Protein AF-A0A8F1MCU9-F1 (afdb_monomer_lite)

Secondary structure (DSSP, 8-state):
----------------------SSSTTSGGGSSS--------HHHHHHHHHHHTSEEETTGGGT--TT-EEE-HHHHHHHHHHHHHHHIIIIIT-TT-------SS--HHHHHHTTHHHH----EEEETTT--EEEHHHH---HHHHHHHHHHHHHHHHHHHHTTTT----HHHHHHHHHHHHHTTSS-TT-------SHHHHHHHSS-SSHHHHHTT-SSHHHHHHHHTTPPPTTT----EEE-------TT-GGGGG--

Foldseek 3Di:
DDDDDDDDDDDDDDDDDDDDDDDDDPPVVVVPVPPPPPPPQDPVNVVVCCVVVQAKDFPPVVVVGDPPDIDGGPVNVVVVVVVVVVVCCVAPVVDPPDHDDDDDPDDDVVVCVVVCCLPPVDFFWKAFPPPRDIDGLCVQCVDLPVLLVVVPVLVVVVVVLLVVCVPPDDDPVVVVVSVVVCVVVVSADPPDDDDPDDDPLVVCVPQFPVDSVCSSSNHGFSSLVVQLVVQRADPPPGHRHMGGDDPPSPPPVPPVVPPDD

Sequence (261 aa):
MLVDRQATRGSVKLSVKWYNLGNNVNRHVANMEKGFLMSQAKMEDIISLCKRRGFIYQGSDVYGGLSGTWDYGPLGVQLKRNIMNLWWRMFVDERDDIYGVDAAILMNPKVWKASGHVDTFVDPLIECRECHGRFRADHIIKNKDDYISKLNPFFNRRETLIDSYAGVEYTPETKKELYDKLVEADLVAGEATYPAHDTVDQLKNYYVLQSQKDAVSYLGDFPAAYLNNTKTKCPRCGNIAWYPVAHLQYDVQDERWRHRK

Structure (mmCIF, N/CA/C/O backbone):
data_AF-A0A8F1MCU9-F1
#
_entry.id   AF-A0A8F1MCU9-F1
#
loop_
_atom_site.group_PDB
_atom_site.id
_atom_site.type_symbol
_atom_site.label_atom_id
_atom_site.label_alt_id
_atom_site.label_comp_id
_atom_site.label_asym_id
_atom_site.label_entity_id
_atom_site.label_seq_id
_atom_site.pdbx_PDB_ins_code
_atom_site.Cartn_x
_atom_site.Cartn_y
_atom_site.Cartn_z
_atom_site.occupancy
_atom_site.B_iso_or_equiv
_atom_site.auth_seq_id
_atom_site.auth_comp_id
_atom_site.auth_asym_id
_atom_site.auth_atom_id
_atom_site.pdbx_PDB_model_num
ATOM 1 N N . MET A 1 1 ? -52.548 27.766 36.924 1.00 37.06 1 MET A N 1
ATOM 2 C CA . MET A 1 1 ? -53.691 28.164 36.077 1.00 37.06 1 MET A CA 1
ATOM 3 C C . MET A 1 1 ? -53.586 27.401 34.772 1.00 37.06 1 MET A C 1
ATOM 5 O O . MET A 1 1 ? -52.577 27.525 34.092 1.00 37.06 1 MET A O 1
ATOM 9 N N . LEU A 1 2 ? -54.568 26.542 34.512 1.00 30.98 2 LEU A N 1
ATOM 10 C CA . LEU A 1 2 ? -54.703 25.744 33.295 1.00 30.98 2 LEU A CA 1
ATOM 11 C C . LEU A 1 2 ? -55.301 26.614 32.187 1.00 30.98 2 LEU A C 1
ATOM 13 O O . LEU A 1 2 ? -56.302 27.284 32.428 1.00 30.98 2 LEU A O 1
ATOM 17 N N . VAL A 1 3 ? -54.739 26.544 30.982 1.00 32.12 3 VAL A N 1
ATOM 18 C CA . VAL A 1 3 ? -55.490 26.801 29.749 1.00 32.12 3 VAL A CA 1
ATOM 19 C C . VAL A 1 3 ? -55.160 25.665 28.794 1.00 32.12 3 VAL A C 1
ATOM 21 O O . VAL A 1 3 ? -54.064 25.596 28.244 1.00 32.12 3 VAL A O 1
ATOM 24 N N . ASP A 1 4 ? -56.121 24.759 28.659 1.00 32.28 4 ASP A N 1
ATOM 25 C CA . ASP A 1 4 ? -56.135 23.684 27.678 1.00 32.28 4 ASP A CA 1
ATOM 26 C C . ASP A 1 4 ? -56.851 24.184 26.413 1.00 32.28 4 ASP A C 1
ATOM 28 O O . ASP A 1 4 ? -57.946 24.749 26.486 1.00 32.28 4 ASP A O 1
ATOM 32 N N . ARG A 1 5 ? -56.258 23.950 25.240 1.00 31.41 5 ARG A N 1
ATOM 33 C CA . ARG A 1 5 ? -56.971 23.918 23.954 1.00 31.41 5 ARG A CA 1
ATOM 34 C C . ARG A 1 5 ? -56.570 22.639 23.219 1.00 31.41 5 ARG A C 1
ATOM 36 O O . ARG A 1 5 ? -55.517 22.562 22.595 1.00 31.41 5 ARG A O 1
ATOM 43 N N . GLN A 1 6 ? -57.442 21.641 23.321 1.00 31.77 6 GLN A N 1
ATOM 44 C CA . GLN A 1 6 ? -57.567 20.498 22.408 1.00 31.77 6 GLN A CA 1
ATOM 45 C C . GLN A 1 6 ? -58.004 21.000 21.014 1.00 31.77 6 GLN A C 1
ATOM 47 O O . GLN A 1 6 ? -58.633 22.049 20.927 1.00 31.77 6 GLN A O 1
ATOM 52 N N . ALA A 1 7 ? -57.832 20.335 19.872 1.00 32.50 7 ALA A N 1
ATOM 53 C CA . ALA A 1 7 ? -57.069 19.179 19.396 1.00 32.50 7 ALA A CA 1
ATOM 54 C C . ALA A 1 7 ? -57.370 19.086 17.881 1.00 32.50 7 ALA A C 1
ATOM 56 O O . ALA A 1 7 ? -58.505 19.360 17.515 1.00 32.50 7 ALA A O 1
ATOM 57 N N . THR A 1 8 ? -56.454 18.604 17.027 1.00 30.98 8 THR A N 1
ATOM 58 C CA . THR A 1 8 ? -56.827 17.722 15.893 1.00 30.98 8 THR A CA 1
ATOM 59 C C . THR A 1 8 ? -55.630 16.951 15.322 1.00 30.98 8 THR A C 1
ATOM 61 O O . THR A 1 8 ? -54.725 17.532 14.737 1.00 30.98 8 THR A O 1
ATOM 64 N N . ARG A 1 9 ? -55.744 15.621 15.455 1.00 30.95 9 ARG A N 1
ATOM 65 C CA . ARG A 1 9 ? -55.364 14.526 14.536 1.00 30.95 9 ARG A CA 1
ATOM 66 C C . ARG A 1 9 ? -53.900 14.373 14.078 1.00 30.95 9 ARG A C 1
ATOM 68 O O . ARG A 1 9 ? -53.469 14.979 13.111 1.00 30.95 9 ARG A O 1
ATOM 75 N N . GLY A 1 10 ? -53.252 13.351 14.654 1.00 36.03 10 GLY A N 1
ATOM 76 C CA . GLY A 1 10 ? -52.539 12.346 13.852 1.00 36.03 10 GLY A CA 1
ATOM 77 C C . GLY A 1 10 ? -51.011 12.385 13.815 1.00 36.03 10 GLY A C 1
ATOM 78 O O . GLY A 1 10 ? -50.450 12.413 12.732 1.00 36.03 10 GLY A O 1
ATOM 79 N N . SER A 1 11 ? -50.332 12.294 14.962 1.00 32.94 11 SER A N 1
ATOM 80 C CA . SER A 1 11 ? -48.967 11.738 15.052 1.00 32.94 11 SER A CA 1
ATOM 81 C C . SER A 1 11 ? -48.639 11.453 16.520 1.00 32.94 11 SER A C 1
ATOM 83 O O . SER A 1 11 ? -48.717 12.361 17.350 1.00 32.94 11 SER A O 1
ATOM 85 N N . VAL A 1 12 ? -48.312 10.205 16.859 1.00 32.59 12 VAL A N 1
ATOM 86 C CA . VAL A 1 12 ? -47.940 9.788 18.219 1.00 32.59 12 VAL A CA 1
ATOM 87 C C . VAL A 1 12 ? -46.696 10.565 18.668 1.00 32.59 12 VAL A C 1
ATOM 89 O O . VAL A 1 12 ? -45.604 10.349 18.153 1.00 32.59 12 VAL A O 1
ATOM 92 N N . LYS A 1 13 ? -46.852 11.482 19.632 1.00 30.91 13 LYS A N 1
ATOM 93 C CA . LYS A 1 13 ? -45.732 12.092 20.360 1.00 30.91 13 LYS A CA 1
ATOM 94 C C . LYS A 1 13 ? -45.459 11.258 21.608 1.00 30.91 13 LYS A C 1
ATOM 96 O O . LYS A 1 13 ? -46.243 11.279 22.553 1.00 30.91 13 LYS A O 1
ATOM 101 N N . LEU A 1 14 ? -44.337 10.542 21.615 1.00 27.19 14 LEU A N 1
ATOM 102 C CA . LEU A 1 14 ? -43.764 9.947 22.821 1.00 27.19 14 LEU A CA 1
ATOM 103 C C . LEU A 1 14 ? -43.356 11.075 23.781 1.00 27.19 14 LEU A C 1
ATOM 105 O O . LEU A 1 14 ? -42.376 11.779 23.542 1.00 27.19 14 LEU A O 1
ATOM 109 N N . SER A 1 15 ? -44.110 11.269 24.866 1.00 27.42 15 SER A N 1
ATOM 110 C CA . SER A 1 15 ? -43.690 12.149 25.958 1.00 27.42 15 SER A CA 1
ATOM 111 C C . SER A 1 15 ? -42.720 11.388 26.863 1.00 27.42 15 SER A C 1
ATOM 113 O O . SER A 1 15 ? -43.137 10.569 27.684 1.00 27.42 15 SER A O 1
ATOM 115 N N . VAL A 1 16 ? -41.423 11.650 26.730 1.00 31.92 16 VAL A N 1
ATOM 116 C CA . VAL A 1 16 ? -40.426 11.183 27.699 1.00 31.92 16 VAL A CA 1
ATOM 117 C C . VAL A 1 16 ? -40.503 12.101 28.922 1.00 31.92 16 VAL A C 1
ATOM 119 O O . VAL A 1 16 ? -40.112 13.266 28.861 1.00 31.92 16 VAL A O 1
ATOM 122 N N . LYS A 1 17 ? -41.054 11.595 30.032 1.00 29.27 17 LYS A N 1
ATOM 123 C CA . LYS A 1 17 ? -40.983 12.262 31.339 1.00 29.27 17 LYS A CA 1
ATOM 124 C C . LYS A 1 17 ? -39.559 12.125 31.877 1.00 29.27 17 LYS A C 1
ATOM 126 O O . LYS A 1 17 ? -39.137 11.029 32.234 1.00 29.27 17 LYS A O 1
ATOM 131 N N . TRP A 1 18 ? -38.839 13.237 31.960 1.00 2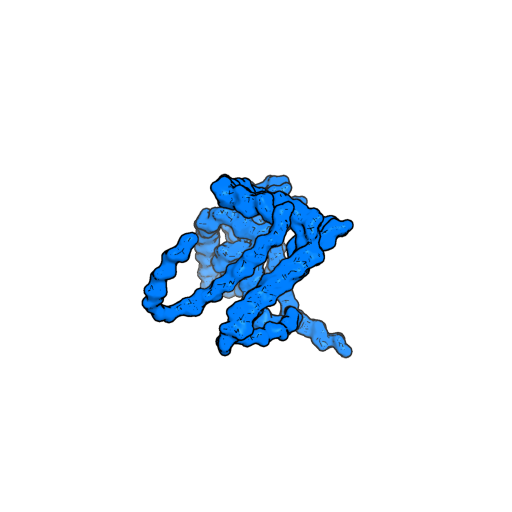7.17 18 TRP A N 1
ATOM 132 C CA . TRP A 1 18 ? -37.553 13.297 32.647 1.00 27.17 18 TRP A CA 1
ATOM 133 C C . TRP A 1 18 ? -37.784 13.405 34.156 1.00 27.17 18 TRP A C 1
ATOM 135 O O . TRP A 1 18 ? -38.378 14.370 34.636 1.00 27.17 18 TRP A O 1
ATOM 145 N N . TYR A 1 19 ? -37.330 12.397 34.901 1.00 29.47 19 TYR A N 1
ATOM 146 C CA . TYR A 1 19 ? -37.206 12.473 36.353 1.00 29.47 19 TYR A CA 1
ATOM 147 C C . TYR A 1 19 ? -36.020 13.375 36.697 1.00 29.47 19 TYR A C 1
ATOM 149 O O . TYR A 1 19 ? -34.903 13.160 36.229 1.00 29.47 19 TYR A O 1
ATOM 157 N N . ASN A 1 20 ? -36.274 14.393 37.515 1.00 35.34 20 ASN A N 1
ATOM 158 C CA . ASN A 1 20 ? -35.255 15.312 37.998 1.00 35.34 20 ASN A CA 1
ATOM 159 C C . ASN A 1 20 ? -34.500 14.631 39.154 1.00 35.34 20 ASN A C 1
ATOM 161 O O . ASN A 1 20 ? -34.977 14.614 40.288 1.00 35.34 20 ASN A O 1
ATOM 165 N N . LEU A 1 21 ? -33.361 14.002 38.851 1.00 36.28 21 LEU A N 1
ATOM 166 C CA . LEU A 1 21 ? -32.423 13.476 39.846 1.00 36.28 21 LEU A CA 1
ATOM 167 C C . LEU A 1 21 ? -31.315 14.511 40.078 1.00 36.28 21 LEU A C 1
ATOM 169 O O . LEU A 1 21 ? -30.701 15.016 39.141 1.00 36.28 21 LEU A O 1
ATOM 173 N N . GLY A 1 22 ? -31.132 14.860 41.350 1.00 32.91 22 GLY A N 1
ATOM 174 C CA . GLY A 1 22 ? -30.445 16.055 41.830 1.00 32.91 22 GLY A CA 1
ATOM 175 C C . GLY A 1 22 ? -29.012 16.303 41.339 1.00 32.91 22 GLY A C 1
ATOM 176 O O . GLY A 1 22 ? -28.191 15.403 41.205 1.00 32.91 22 GLY A O 1
ATOM 177 N N . ASN A 1 23 ? -28.727 17.593 41.147 1.00 45.34 23 ASN A N 1
ATOM 178 C CA . ASN A 1 23 ? -27.510 18.326 41.519 1.00 45.34 23 ASN A CA 1
ATOM 179 C C . ASN A 1 23 ? -26.134 17.638 41.402 1.00 45.34 23 ASN A C 1
ATOM 18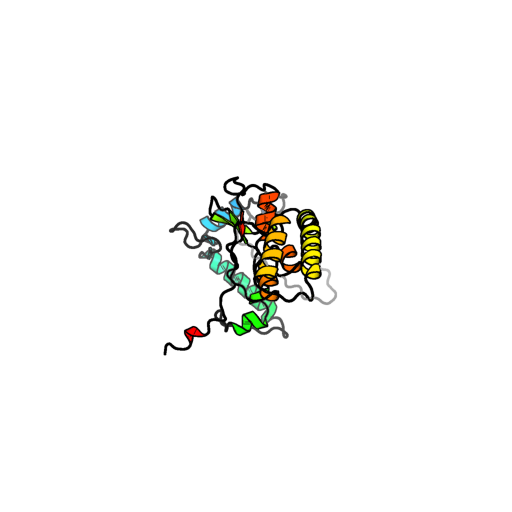1 O O . ASN A 1 23 ? -25.310 17.795 42.300 1.00 45.34 23 ASN A O 1
ATOM 185 N N . ASN A 1 24 ? -25.815 16.975 40.282 1.00 45.28 24 ASN A N 1
ATOM 186 C CA . ASN A 1 24 ? -24.402 16.849 39.870 1.00 45.28 24 ASN A CA 1
ATOM 187 C C . ASN A 1 24 ? -24.124 16.567 38.377 1.00 45.28 24 ASN A C 1
ATOM 189 O O . ASN A 1 24 ? -23.038 16.110 38.031 1.00 45.28 24 ASN A O 1
ATOM 193 N N . VAL A 1 25 ? -25.066 16.843 37.465 1.00 44.28 25 VAL A N 1
ATOM 194 C CA . VAL A 1 25 ? -24.907 16.488 36.030 1.00 44.28 25 VAL A CA 1
ATOM 195 C C . VAL A 1 25 ? -24.689 17.704 35.108 1.00 44.28 25 VAL A C 1
ATOM 197 O O . VAL A 1 25 ? -24.280 17.568 33.958 1.00 44.28 25 VAL A O 1
ATOM 200 N N . ASN A 1 26 ? -24.834 18.932 35.606 1.00 42.09 26 ASN A N 1
ATOM 201 C CA . ASN A 1 26 ? -24.892 20.123 34.748 1.00 42.09 26 ASN A CA 1
ATOM 202 C C . ASN A 1 26 ? -23.608 20.958 34.700 1.00 42.09 26 ASN A C 1
ATOM 204 O O . ASN A 1 26 ? -23.668 22.183 34.680 1.00 42.09 26 ASN A O 1
ATOM 208 N N . ARG A 1 27 ? -22.435 20.320 34.623 1.00 42.94 27 ARG A N 1
ATOM 209 C CA . ARG A 1 27 ? -21.215 21.034 34.195 1.00 42.94 27 ARG A CA 1
ATOM 210 C C . ARG A 1 27 ? -20.900 20.838 32.710 1.00 42.94 27 ARG A C 1
ATOM 212 O O . ARG A 1 27 ? -20.258 21.694 32.114 1.00 42.94 27 ARG A O 1
ATOM 219 N N . HIS A 1 28 ? -21.396 19.763 32.093 1.00 44.44 28 HIS A N 1
ATOM 220 C CA . HIS A 1 28 ? -21.184 19.505 30.665 1.00 44.44 28 HIS A CA 1
ATOM 221 C C . HIS A 1 28 ? -22.227 20.174 29.763 1.00 44.44 28 HIS A C 1
ATOM 223 O O . HIS A 1 28 ? -21.865 20.667 28.701 1.00 44.44 28 HIS A O 1
ATOM 229 N N . VAL A 1 29 ? -23.486 20.270 30.203 1.00 47.44 29 VAL A N 1
ATOM 230 C CA . VAL A 1 29 ? -24.567 20.865 29.393 1.00 47.44 29 VAL A CA 1
ATOM 231 C C . VAL A 1 29 ? -24.483 22.400 29.358 1.00 47.44 29 VAL A C 1
ATOM 233 O O . VAL A 1 29 ? -24.762 23.011 28.334 1.00 47.44 29 VAL A O 1
ATOM 236 N N . ALA A 1 30 ? -23.983 23.036 30.425 1.00 40.28 30 ALA A N 1
ATOM 237 C CA . ALA A 1 30 ? -23.815 24.495 30.493 1.00 40.28 30 ALA A CA 1
ATOM 238 C C . ALA A 1 30 ? -22.716 25.052 29.559 1.00 40.28 30 ALA A C 1
ATOM 240 O O . ALA A 1 30 ? -22.679 26.250 29.290 1.00 40.28 30 ALA A O 1
ATOM 241 N N . ASN A 1 31 ? -21.827 24.197 29.042 1.00 40.66 31 ASN A N 1
ATOM 242 C CA . ASN A 1 31 ? -20.763 24.604 28.117 1.00 40.66 31 ASN A CA 1
ATOM 243 C C . ASN A 1 31 ? -21.185 24.545 26.638 1.00 40.66 31 ASN A C 1
ATOM 245 O O . ASN A 1 31 ? -20.370 24.850 25.775 1.00 40.66 31 ASN A O 1
ATOM 249 N N . MET A 1 32 ? -22.431 24.162 26.337 1.00 44.38 32 MET A N 1
ATOM 250 C CA . MET A 1 32 ? -22.948 24.096 24.964 1.00 44.38 32 MET A CA 1
ATOM 251 C C . MET A 1 32 ? -23.520 25.435 24.461 1.00 44.38 32 MET A C 1
ATOM 253 O O . MET A 1 32 ? -23.607 25.634 23.255 1.00 44.38 32 MET A O 1
ATOM 257 N N . GLU A 1 33 ? -23.866 26.369 25.356 1.00 47.12 33 GLU A N 1
ATOM 258 C CA . GLU A 1 33 ? -24.445 27.680 24.992 1.00 47.12 33 GLU A CA 1
ATOM 259 C C . GLU A 1 33 ? -23.400 28.781 24.765 1.00 47.12 33 GLU A C 1
ATOM 261 O O . GLU A 1 33 ? -23.667 29.780 24.098 1.00 47.12 33 GLU A O 1
ATOM 266 N N . LYS A 1 34 ? -22.180 28.606 25.274 1.00 42.50 34 LYS A N 1
ATOM 267 C CA . LYS A 1 34 ? -21.043 29.451 24.903 1.00 42.50 34 LYS A CA 1
ATOM 268 C C . LYS A 1 34 ? -20.301 28.708 23.821 1.00 42.50 34 LYS A C 1
ATOM 270 O O . LYS A 1 34 ? -19.774 27.646 24.120 1.00 42.50 34 LYS A O 1
ATOM 275 N N . GLY A 1 35 ? -20.284 29.248 22.601 1.00 41.53 35 GLY A N 1
ATOM 276 C CA . GLY A 1 35 ? -19.555 28.710 21.454 1.00 41.53 35 GLY A CA 1
ATOM 277 C C . GLY A 1 35 ? -18.109 28.368 21.806 1.00 41.53 35 GLY A C 1
ATOM 278 O O . GLY A 1 35 ? -17.197 29.168 21.616 1.00 41.53 35 GLY A O 1
ATOM 279 N N . PHE A 1 36 ? -17.912 27.167 22.342 1.00 42.34 36 PHE A N 1
ATOM 280 C CA . PHE A 1 36 ? -16.621 26.568 22.562 1.00 42.34 36 PHE A CA 1
ATOM 281 C C . PHE A 1 36 ? -16.184 26.127 21.178 1.00 42.34 36 PHE A C 1
ATOM 283 O O . PHE A 1 36 ? -16.540 25.048 20.706 1.00 42.34 36 PHE A O 1
ATOM 290 N N . LEU A 1 37 ? -15.471 27.024 20.496 1.00 44.09 37 LEU A N 1
ATOM 291 C CA . LEU A 1 37 ? -14.568 26.653 19.423 1.00 44.09 37 LEU A CA 1
ATOM 292 C C . LEU A 1 37 ? -13.739 25.496 19.971 1.00 44.09 37 LEU A C 1
ATOM 294 O O . LEU A 1 37 ? -12.838 25.708 20.783 1.00 44.09 37 LEU A O 1
ATOM 298 N N . MET A 1 38 ? -14.091 24.266 19.591 1.00 50.03 38 MET A N 1
ATOM 299 C CA . MET A 1 38 ? -13.200 23.139 19.785 1.00 50.03 38 MET A CA 1
ATOM 300 C C . MET A 1 38 ? -11.921 23.551 19.076 1.00 50.03 38 MET A C 1
ATOM 302 O O . MET A 1 38 ? -11.907 23.662 17.849 1.00 50.03 38 MET A O 1
ATOM 306 N N . SER A 1 39 ? -10.878 23.870 19.847 1.00 60.81 39 SER A N 1
ATOM 307 C CA . SER A 1 39 ? -9.548 24.060 19.288 1.00 60.81 39 SER A CA 1
ATOM 308 C C . SER A 1 39 ? -9.303 22.853 18.402 1.00 60.81 39 SER A C 1
ATOM 310 O O . SER A 1 39 ? -9.467 21.728 18.882 1.00 60.81 39 SER A O 1
ATOM 312 N N . GLN A 1 40 ? -9.012 23.087 17.125 1.00 66.06 40 GLN A N 1
ATOM 313 C CA . GLN A 1 40 ? -8.773 22.033 16.152 1.00 66.06 40 GLN A CA 1
ATOM 314 C C . GLN A 1 40 ? -7.731 21.089 16.760 1.00 66.06 40 GLN A C 1
ATOM 316 O O . GLN A 1 40 ? -6.576 21.478 16.934 1.00 66.06 40 GLN A O 1
ATOM 321 N N . ALA A 1 41 ? -8.181 19.923 17.235 1.00 73.19 41 ALA A N 1
ATOM 322 C CA . ALA A 1 41 ? -7.333 19.043 18.023 1.00 73.19 41 ALA A CA 1
ATOM 323 C C . ALA A 1 41 ? -6.175 18.629 17.127 1.00 73.19 41 ALA A C 1
ATOM 325 O O . ALA A 1 41 ? -6.398 18.145 16.012 1.00 73.19 41 ALA A O 1
ATOM 326 N N . LYS A 1 42 ? -4.944 18.870 17.579 1.00 89.19 42 LYS A N 1
ATOM 327 C CA . LYS A 1 42 ? -3.782 18.467 16.799 1.00 89.19 42 LYS A CA 1
ATOM 328 C C . LYS A 1 42 ? -3.753 16.942 16.757 1.00 89.19 42 LYS A C 1
ATOM 330 O O . LYS A 1 42 ? -4.183 16.282 17.707 1.00 89.19 42 LYS A O 1
ATOM 335 N N . MET A 1 43 ? -3.274 16.364 15.658 1.00 91.50 43 MET A N 1
ATOM 336 C CA . MET A 1 43 ? -3.235 14.905 15.502 1.00 91.50 43 MET A CA 1
ATOM 337 C C . MET A 1 43 ? -2.457 14.252 16.655 1.00 91.50 43 MET A C 1
ATOM 339 O O . MET A 1 43 ? -2.844 13.206 17.174 1.00 91.50 43 MET A O 1
ATOM 343 N N . GLU A 1 44 ? -1.410 14.926 17.125 1.00 91.50 44 GLU A N 1
ATOM 344 C CA . GLU A 1 44 ? -0.592 14.520 18.262 1.00 91.50 44 GLU A CA 1
ATOM 345 C C . GLU A 1 44 ? -1.409 14.416 19.559 1.00 91.50 44 GLU A C 1
ATOM 347 O O . GLU A 1 44 ? -1.210 13.478 20.334 1.00 91.50 44 GLU A O 1
ATOM 352 N N . ASP A 1 45 ? -2.370 15.319 19.780 1.00 93.81 45 ASP A N 1
ATOM 353 C CA . ASP A 1 45 ? -3.233 15.307 20.967 1.00 93.81 45 ASP A CA 1
ATOM 354 C C . ASP A 1 45 ? -4.150 14.078 20.966 1.00 93.81 45 ASP A C 1
ATOM 356 O O . ASP A 1 45 ? -4.332 13.425 22.001 1.00 93.81 45 ASP A O 1
ATOM 360 N N . ILE A 1 46 ? -4.684 13.726 19.791 1.00 92.88 46 ILE A N 1
ATOM 361 C CA . ILE A 1 46 ? -5.540 12.551 19.592 1.00 92.88 46 ILE A CA 1
ATOM 362 C C . ILE A 1 46 ? -4.735 11.272 19.833 1.00 92.88 46 ILE A C 1
ATOM 364 O O . ILE A 1 46 ? -5.147 10.431 20.634 1.00 92.88 46 ILE A O 1
ATOM 368 N N . ILE A 1 47 ? -3.559 11.148 19.211 1.00 92.31 47 ILE A N 1
ATOM 369 C CA . ILE A 1 47 ? -2.659 9.997 19.396 1.00 92.31 47 ILE A CA 1
ATOM 370 C C . ILE A 1 47 ? -2.308 9.832 20.881 1.00 92.31 47 ILE A C 1
ATOM 372 O O . ILE A 1 47 ? -2.393 8.734 21.440 1.00 92.31 47 ILE A O 1
ATOM 376 N N . SER A 1 48 ? -1.968 10.939 21.545 1.00 93.81 48 SER A N 1
ATOM 377 C CA . SER A 1 48 ? -1.619 10.961 22.963 1.00 93.81 48 SER A CA 1
ATOM 378 C C . SER A 1 48 ? -2.782 10.503 23.852 1.00 93.81 48 SER A C 1
ATOM 380 O O . SER A 1 48 ? -2.592 9.719 24.787 1.00 93.81 48 SER A O 1
ATOM 382 N N . LEU A 1 49 ? -4.011 10.933 23.548 1.00 94.75 49 LEU A N 1
ATOM 383 C CA . LEU A 1 49 ? -5.214 10.476 24.240 1.00 94.75 49 LEU A CA 1
ATOM 384 C C . LEU A 1 49 ? -5.452 8.975 24.031 1.00 94.75 49 LEU A C 1
ATOM 386 O O . LEU A 1 49 ? -5.686 8.264 25.011 1.00 94.75 49 LEU A O 1
ATOM 390 N N . CYS A 1 50 ? -5.366 8.495 22.788 1.00 95.56 50 CYS A N 1
ATOM 391 C CA . CYS A 1 50 ? -5.580 7.091 22.446 1.00 95.56 50 CYS A CA 1
ATOM 392 C C . CYS A 1 50 ? -4.623 6.167 23.207 1.00 95.56 50 CYS A C 1
ATOM 394 O O . CYS A 1 50 ? -5.080 5.183 23.796 1.00 95.56 50 CYS A O 1
ATOM 396 N N . LYS A 1 51 ? -3.332 6.524 23.271 1.00 93.75 51 LYS A N 1
ATOM 397 C CA . LYS A 1 51 ? -2.321 5.759 24.015 1.00 93.75 51 LYS A CA 1
ATOM 398 C C . LYS A 1 51 ? -2.573 5.812 25.527 1.00 93.75 51 LYS A C 1
ATOM 400 O O . LYS A 1 51 ? -2.603 4.770 26.175 1.00 93.75 51 LYS A O 1
ATOM 405 N N . ARG A 1 52 ? -2.839 6.993 26.107 1.00 96.06 52 ARG A N 1
ATOM 406 C CA . ARG A 1 52 ? -3.072 7.133 27.564 1.00 96.06 52 ARG A CA 1
ATOM 407 C C . ARG A 1 52 ? -4.356 6.470 28.063 1.00 96.06 52 ARG A C 1
ATOM 409 O O . ARG A 1 52 ? -4.421 6.080 29.223 1.00 96.06 52 ARG A O 1
ATOM 416 N N . ARG A 1 53 ? -5.402 6.409 27.235 1.00 96.62 53 ARG A N 1
ATOM 417 C CA . ARG A 1 53 ? -6.726 5.895 27.631 1.00 96.62 53 ARG A CA 1
ATOM 418 C C . ARG A 1 53 ? -6.978 4.450 27.202 1.00 96.62 53 ARG A C 1
ATOM 420 O O . ARG A 1 53 ? -8.029 3.914 27.522 1.00 96.62 53 ARG A O 1
ATOM 427 N N . GLY A 1 54 ? -6.035 3.819 26.509 1.00 95.50 54 GLY A N 1
ATOM 428 C CA . GLY A 1 54 ? -6.161 2.427 26.083 1.00 95.50 54 GLY A CA 1
ATOM 429 C C . GLY A 1 54 ? -7.154 2.211 24.950 1.00 95.50 54 GLY A C 1
ATOM 430 O O . GLY A 1 54 ? -7.957 1.277 24.985 1.00 95.50 54 GLY A O 1
ATOM 431 N N . PHE A 1 55 ? -7.083 3.078 23.939 1.00 97.44 55 PHE A N 1
ATOM 432 C CA . PHE A 1 55 ? -7.765 2.867 22.666 1.00 97.44 55 PHE A CA 1
ATOM 433 C C . PHE A 1 55 ? -6.888 2.091 21.689 1.00 97.44 55 PHE A C 1
ATOM 435 O O . PHE A 1 55 ? -7.242 0.981 21.309 1.00 97.44 55 PHE A O 1
ATOM 442 N N . ILE A 1 56 ? -5.759 2.665 21.281 1.00 96.19 56 ILE A N 1
ATOM 443 C CA . ILE A 1 56 ? -4.899 2.104 20.235 1.00 96.19 56 ILE A CA 1
ATOM 444 C C . ILE A 1 56 ? -3.442 2.249 20.668 1.00 96.19 56 ILE A C 1
ATOM 446 O O . ILE A 1 56 ? -3.046 3.298 21.184 1.00 96.19 56 ILE A O 1
ATOM 450 N N . TYR A 1 57 ? -2.665 1.199 20.430 1.00 94.25 57 TYR A N 1
ATOM 451 C CA . TYR A 1 57 ? -1.228 1.130 20.647 1.00 94.25 57 TYR A CA 1
ATOM 452 C C . TYR A 1 57 ? -0.515 0.790 19.338 1.00 94.25 57 TYR A C 1
ATOM 454 O O . TYR A 1 57 ? -1.102 0.196 18.434 1.00 94.25 57 TYR A O 1
ATOM 462 N N . GLN A 1 58 ? 0.753 1.179 19.227 1.00 93.69 58 GLN A N 1
ATOM 463 C CA . GLN A 1 58 ? 1.595 0.739 18.120 1.00 93.69 58 GLN A CA 1
ATOM 464 C C . GLN A 1 58 ? 1.854 -0.765 18.259 1.00 93.69 58 GLN A C 1
ATOM 466 O O . GLN A 1 58 ? 2.161 -1.230 19.356 1.00 93.69 58 GLN A O 1
ATOM 471 N N . GLY A 1 59 ? 1.730 -1.518 17.166 1.00 93.44 59 GLY A N 1
ATOM 472 C CA . GLY A 1 59 ? 2.033 -2.946 17.189 1.00 93.44 59 GLY A CA 1
ATOM 473 C C . GLY A 1 59 ? 3.487 -3.172 17.587 1.00 93.44 59 GLY A C 1
ATOM 474 O O . GLY A 1 59 ? 4.368 -2.429 17.155 1.00 93.44 59 GLY A O 1
ATOM 475 N N . SER A 1 60 ? 3.742 -4.160 18.444 1.00 92.25 60 SER A N 1
ATOM 476 C CA . SER A 1 60 ? 5.092 -4.481 18.939 1.00 92.25 60 SER A CA 1
ATOM 477 C C . SER A 1 60 ? 5.833 -3.294 19.594 1.00 92.25 60 SER A C 1
ATOM 479 O O . SER A 1 60 ? 7.059 -3.231 19.519 1.00 92.25 60 SER A O 1
ATOM 481 N N . ASP A 1 61 ? 5.120 -2.362 20.250 1.00 90.19 61 ASP A N 1
ATOM 482 C CA . ASP A 1 61 ? 5.678 -1.128 20.858 1.00 90.19 61 ASP A CA 1
ATOM 483 C C . ASP A 1 61 ? 6.918 -1.405 21.734 1.00 90.19 61 ASP A C 1
ATOM 485 O O . ASP A 1 61 ? 7.961 -0.773 21.582 1.00 90.19 61 ASP A O 1
ATOM 489 N N . VAL A 1 62 ? 6.857 -2.433 22.589 1.00 91.00 62 VAL A N 1
ATOM 490 C CA . VAL A 1 62 ? 7.963 -2.805 23.499 1.00 91.00 62 VAL A CA 1
ATOM 491 C C . VAL A 1 62 ? 9.215 -3.339 22.789 1.00 91.00 62 VAL A C 1
ATOM 493 O O . VAL A 1 62 ? 10.271 -3.425 23.409 1.00 91.00 62 VAL A O 1
ATOM 496 N N . TYR A 1 63 ? 9.115 -3.671 21.500 1.00 92.56 63 TYR A N 1
ATOM 497 C CA . TYR A 1 63 ? 10.214 -4.154 20.658 1.00 92.56 63 TYR A CA 1
ATOM 498 C C . TYR A 1 63 ? 10.632 -3.136 19.584 1.00 92.56 63 TYR A C 1
ATOM 500 O O . TYR A 1 63 ? 11.259 -3.504 18.595 1.00 92.56 63 TYR A O 1
ATOM 508 N N . GLY A 1 64 ? 10.297 -1.855 19.765 1.00 87.69 64 GLY A N 1
ATOM 509 C CA . GLY A 1 64 ? 10.653 -0.786 18.824 1.00 87.69 64 GLY A CA 1
ATOM 510 C C . GLY A 1 64 ? 9.588 -0.492 17.766 1.00 87.69 64 GLY A C 1
ATOM 511 O O . GLY A 1 64 ? 9.805 0.367 16.914 1.00 87.69 64 GLY A O 1
ATOM 512 N N . GLY A 1 65 ? 8.427 -1.147 17.853 1.00 88.81 65 GLY A N 1
ATOM 513 C CA . GLY A 1 65 ? 7.275 -0.887 17.002 1.00 88.81 65 GLY A CA 1
ATOM 514 C C . GLY A 1 65 ? 7.359 -1.541 15.620 1.00 88.81 65 GLY A C 1
ATOM 515 O O . GLY A 1 65 ? 8.412 -1.619 14.993 1.00 88.81 65 GLY A O 1
ATOM 516 N N . LEU A 1 66 ? 6.211 -1.975 15.106 1.00 89.56 66 LEU A N 1
ATOM 517 C CA . LEU A 1 66 ? 6.055 -2.499 13.755 1.00 89.56 66 LEU A CA 1
ATOM 518 C C . LEU A 1 66 ? 5.162 -1.554 12.948 1.00 89.56 66 LEU A C 1
ATOM 520 O O . LEU A 1 66 ? 3.964 -1.410 13.210 1.00 89.56 66 LEU A O 1
ATOM 524 N N . SER A 1 67 ? 5.767 -0.874 11.973 1.00 86.25 67 SER A N 1
ATOM 525 C CA . SER A 1 67 ? 5.062 0.083 11.115 1.00 86.25 67 SER A CA 1
ATOM 526 C C . SER A 1 67 ? 3.891 -0.582 10.390 1.00 86.25 67 SER A C 1
ATOM 528 O O . SER A 1 67 ? 4.012 -1.705 9.907 1.00 86.25 67 SER A O 1
ATOM 530 N N . GLY A 1 68 ? 2.758 0.118 10.312 1.00 88.88 68 GLY A N 1
ATOM 531 C CA . GLY A 1 68 ? 1.550 -0.392 9.662 1.00 88.88 68 GLY A CA 1
ATOM 532 C C . GLY A 1 68 ? 0.742 -1.391 10.494 1.00 88.88 68 GLY A C 1
ATOM 533 O O . GLY A 1 68 ? -0.219 -1.955 9.978 1.00 88.88 68 GLY A O 1
ATOM 534 N N . THR A 1 69 ? 1.099 -1.612 11.764 1.00 93.69 69 THR A N 1
ATOM 535 C CA . THR A 1 69 ? 0.349 -2.494 12.671 1.00 93.69 69 THR A CA 1
ATOM 536 C C . THR A 1 69 ? -0.012 -1.792 13.974 1.00 93.69 69 THR A C 1
ATOM 538 O O . THR A 1 69 ? 0.738 -0.947 14.476 1.00 93.69 69 THR A O 1
ATOM 541 N N . TRP A 1 70 ? -1.179 -2.138 14.521 1.00 94.94 70 TRP A N 1
ATOM 542 C CA . TRP A 1 70 ? -1.734 -1.515 15.719 1.00 94.94 70 TRP A CA 1
ATOM 543 C C . TRP A 1 70 ? -2.522 -2.515 16.556 1.00 94.94 70 TRP A C 1
ATOM 545 O O . TRP A 1 70 ? -3.281 -3.321 16.016 1.00 94.94 70 TRP A O 1
ATOM 555 N N . ASP A 1 71 ? -2.407 -2.380 17.874 1.00 95.69 71 ASP A N 1
ATOM 556 C CA . ASP A 1 71 ? -3.139 -3.180 18.849 1.00 95.69 71 ASP A CA 1
ATOM 557 C C . ASP A 1 71 ? -4.262 -2.351 19.477 1.00 95.69 71 ASP A C 1
ATOM 559 O O . ASP A 1 71 ? -4.061 -1.211 19.906 1.00 95.69 71 ASP A O 1
ATOM 563 N N . TYR A 1 72 ? -5.465 -2.920 19.558 1.00 97.25 72 TYR A N 1
ATOM 564 C CA . TYR A 1 72 ? -6.597 -2.267 20.215 1.00 97.25 72 TYR A CA 1
ATOM 565 C C . TYR A 1 72 ? -6.579 -2.564 21.718 1.00 97.25 72 TYR A C 1
ATOM 567 O O . TYR A 1 72 ? -6.648 -3.719 22.135 1.00 97.25 72 TYR A O 1
ATOM 575 N N . GLY A 1 73 ? -6.535 -1.510 22.534 1.00 96.44 73 GLY A N 1
ATOM 576 C CA . GLY A 1 73 ? -6.677 -1.602 23.987 1.00 96.44 73 GLY A CA 1
ATOM 577 C C . GLY A 1 73 ? -8.129 -1.833 24.433 1.00 96.44 73 GLY A C 1
ATOM 578 O O . GLY A 1 73 ? -9.034 -1.904 23.598 1.00 96.44 73 GLY A O 1
ATOM 579 N N . PRO A 1 74 ? -8.401 -1.910 25.749 1.00 97.56 74 PRO A N 1
ATOM 580 C CA . PRO A 1 74 ? -9.725 -2.261 26.270 1.00 97.56 74 PRO A CA 1
ATOM 581 C C . PRO A 1 74 ? -10.861 -1.359 25.765 1.00 97.56 74 PRO A C 1
ATOM 583 O O . PRO A 1 74 ? -11.905 -1.857 25.340 1.00 97.56 74 PRO A O 1
ATOM 586 N N . LEU A 1 75 ? -10.655 -0.036 25.757 1.00 97.62 75 LEU A N 1
ATOM 587 C CA . LEU A 1 75 ? -11.652 0.907 25.238 1.00 97.62 75 LEU A CA 1
ATOM 588 C C . LEU A 1 75 ? -11.724 0.868 23.709 1.00 97.62 75 LEU A C 1
ATOM 590 O O . LEU A 1 75 ? -12.802 1.017 23.138 1.00 97.62 75 LEU A O 1
ATOM 594 N N . GLY A 1 76 ? -10.594 0.621 23.045 1.00 97.69 76 GLY A N 1
ATOM 595 C CA . GLY A 1 76 ? -10.526 0.497 21.591 1.00 97.69 76 GLY A CA 1
ATOM 596 C C . GLY A 1 76 ? -11.287 -0.711 21.064 1.00 97.69 76 GLY A C 1
ATOM 597 O O . GLY A 1 76 ? -12.027 -0.582 20.093 1.00 97.69 76 GLY A O 1
ATOM 598 N N . VAL A 1 77 ? -11.166 -1.868 21.722 1.00 98.12 77 VAL A N 1
ATOM 599 C CA . VAL A 1 77 ? -11.908 -3.084 21.360 1.00 98.12 77 VAL A CA 1
ATOM 600 C C . VAL A 1 77 ? -13.411 -2.860 21.500 1.00 98.12 77 VAL A C 1
ATOM 602 O O . VAL A 1 77 ? -14.161 -3.233 20.599 1.00 98.12 77 VAL A O 1
ATOM 605 N N . GLN A 1 78 ? -13.860 -2.224 22.588 1.00 98.06 78 GLN A N 1
ATOM 606 C CA . GLN A 1 78 ? -15.284 -1.927 22.778 1.00 98.06 78 GLN A CA 1
ATOM 607 C C . GLN A 1 78 ? -15.803 -0.932 21.741 1.00 98.06 78 GLN A C 1
ATOM 609 O O . GLN A 1 78 ? -16.855 -1.155 21.146 1.00 98.06 78 GLN A O 1
ATOM 614 N N . LEU A 1 79 ? -15.040 0.127 21.458 1.00 97.94 79 LEU A N 1
ATOM 615 C CA . LEU A 1 79 ? -15.385 1.081 20.409 1.00 97.94 79 LEU A CA 1
ATOM 616 C C . LEU A 1 79 ? -15.479 0.397 19.038 1.00 97.94 79 LEU A C 1
ATOM 618 O O . LEU A 1 79 ? -16.480 0.561 18.343 1.00 97.94 79 LEU A O 1
ATOM 622 N N . LYS A 1 80 ? -14.479 -0.416 18.674 1.00 98.00 80 LYS A N 1
ATOM 623 C CA . LYS A 1 80 ? -14.461 -1.187 17.424 1.00 98.00 80 LYS A CA 1
ATOM 624 C C . LYS A 1 80 ? -15.691 -2.091 17.320 1.00 98.00 80 LYS A C 1
ATOM 626 O O . LYS A 1 80 ? -16.360 -2.077 16.293 1.00 98.00 80 LYS A O 1
ATOM 631 N N . ARG A 1 81 ? -16.022 -2.840 18.379 1.00 98.31 81 ARG A N 1
ATOM 632 C CA . ARG A 1 81 ? -17.211 -3.712 18.426 1.00 98.31 81 ARG A CA 1
ATOM 633 C C . ARG A 1 81 ? -18.508 -2.936 18.250 1.00 98.31 81 ARG A C 1
ATOM 635 O O . ARG A 1 81 ? -19.334 -3.338 17.441 1.00 98.31 81 ARG A O 1
ATOM 642 N N . ASN A 1 82 ? -18.665 -1.812 18.943 1.00 98.38 82 ASN A N 1
ATOM 643 C CA . ASN A 1 82 ? -19.859 -0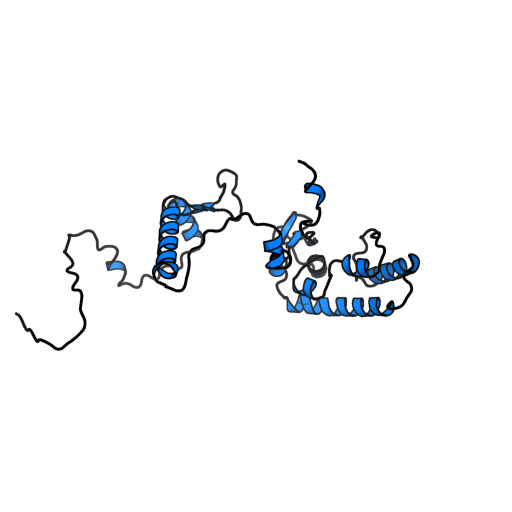.981 18.813 1.00 98.38 82 ASN A CA 1
ATOM 644 C C . ASN A 1 82 ? -20.033 -0.463 17.381 1.00 98.38 82 ASN A C 1
ATOM 646 O O . ASN A 1 82 ? -21.135 -0.524 16.848 1.00 98.38 82 ASN A O 1
ATOM 650 N N . ILE A 1 83 ? -18.951 -0.011 16.740 1.00 98.44 83 ILE A N 1
ATOM 651 C CA . ILE A 1 83 ? -18.984 0.447 15.344 1.00 98.44 83 ILE A CA 1
ATOM 652 C C . ILE A 1 83 ? -19.341 -0.706 14.397 1.00 98.44 83 ILE A C 1
ATOM 654 O O . ILE A 1 83 ? -20.224 -0.542 13.561 1.00 98.44 83 ILE A O 1
ATOM 658 N N . MET A 1 84 ? -18.703 -1.873 14.545 1.00 98.31 84 MET A N 1
ATOM 659 C CA . MET A 1 84 ? -18.996 -3.048 13.712 1.00 98.31 84 MET A CA 1
ATOM 660 C C . MET A 1 84 ? -20.454 -3.499 13.859 1.00 98.31 84 MET A C 1
ATOM 662 O O . MET A 1 84 ? -21.110 -3.740 12.854 1.00 98.31 84 MET A O 1
ATOM 666 N N . ASN A 1 85 ? -20.986 -3.545 15.085 1.00 98.38 85 ASN A N 1
ATOM 667 C CA . ASN A 1 85 ? -22.373 -3.944 15.341 1.00 98.38 85 ASN A CA 1
ATOM 668 C C . ASN A 1 85 ? -23.380 -2.933 14.780 1.00 98.38 85 ASN A C 1
ATOM 670 O O . ASN A 1 85 ? -24.401 -3.328 14.229 1.00 98.38 85 ASN A O 1
ATOM 674 N N . LEU A 1 86 ? -23.102 -1.630 14.910 1.00 98.56 86 LEU A N 1
ATOM 675 C CA . LEU A 1 86 ? -23.948 -0.588 14.324 1.00 98.56 86 LEU A CA 1
ATOM 676 C C . LEU A 1 86 ? -23.966 -0.679 12.797 1.00 98.56 86 LEU A C 1
ATOM 678 O O . LEU A 1 86 ? -25.032 -0.571 12.197 1.00 98.56 86 LEU A O 1
ATOM 682 N N . TRP A 1 87 ? -22.804 -0.906 12.180 1.00 98.38 87 TRP A N 1
ATOM 683 C CA . TRP A 1 87 ? -22.697 -1.095 10.736 1.00 98.38 87 TRP A CA 1
ATOM 684 C C . TRP A 1 87 ? -23.447 -2.350 10.282 1.00 98.38 87 TRP A C 1
ATOM 686 O O . TRP A 1 87 ? -24.250 -2.278 9.356 1.00 98.38 87 TRP A O 1
ATOM 696 N N . TRP A 1 88 ? -23.245 -3.477 10.972 1.00 98.31 88 TRP A N 1
ATOM 697 C CA . TRP A 1 88 ? -23.909 -4.739 10.650 1.00 98.31 88 TRP A CA 1
ATOM 698 C C . TRP A 1 88 ? -25.427 -4.613 10.738 1.00 98.31 88 TRP A C 1
ATOM 700 O O . TRP A 1 88 ? -26.126 -4.979 9.800 1.00 98.31 88 TRP A O 1
ATOM 710 N N . ARG A 1 89 ? -25.935 -4.005 11.815 1.00 98.25 89 ARG A N 1
ATOM 711 C CA . ARG A 1 89 ? -27.373 -3.794 11.974 1.00 98.25 89 ARG A CA 1
ATOM 712 C C . ARG A 1 89 ? -27.946 -2.949 10.838 1.00 98.25 89 ARG A C 1
ATOM 714 O O . ARG A 1 89 ? -28.935 -3.330 10.232 1.00 98.25 89 ARG A O 1
ATOM 721 N N . MET A 1 90 ? -27.300 -1.824 10.529 1.00 98.12 90 MET A N 1
ATOM 722 C CA . MET A 1 90 ? -27.780 -0.877 9.520 1.00 98.12 90 MET A CA 1
ATOM 723 C C . MET A 1 90 ? -27.780 -1.457 8.099 1.00 98.12 90 MET A C 1
ATOM 725 O O . MET A 1 90 ? -28.673 -1.150 7.312 1.00 98.12 90 MET A O 1
ATOM 729 N N . PHE A 1 91 ? -26.754 -2.231 7.740 1.00 97.94 91 PHE A N 1
ATOM 730 C CA . PHE A 1 91 ? -26.575 -2.692 6.362 1.00 97.94 91 PHE A CA 1
ATOM 731 C C . PHE A 1 91 ? -27.024 -4.127 6.127 1.00 97.94 91 PHE A C 1
ATOM 733 O O . PHE A 1 91 ? -27.459 -4.415 5.022 1.00 97.94 91 PHE A O 1
ATOM 740 N N . VAL A 1 92 ? -26.911 -5.011 7.115 1.00 97.44 92 VAL A N 1
ATOM 741 C CA . VAL A 1 92 ? -27.240 -6.434 6.966 1.00 97.44 92 VAL A CA 1
ATOM 742 C C . VAL A 1 92 ? -28.590 -6.744 7.604 1.00 97.44 92 VAL A C 1
ATOM 744 O O . VAL A 1 92 ? -29.460 -7.267 6.925 1.00 97.44 92 VAL A O 1
ATOM 747 N N . ASP A 1 93 ? -28.802 -6.400 8.879 1.00 97.81 93 ASP A N 1
ATOM 748 C CA . ASP A 1 93 ? -30.032 -6.815 9.579 1.00 97.81 93 ASP A CA 1
ATOM 749 C C . ASP A 1 93 ? -31.271 -5.998 9.159 1.00 97.81 93 ASP A C 1
ATOM 751 O O . ASP A 1 93 ? -32.380 -6.523 9.124 1.00 97.81 93 ASP A O 1
ATOM 755 N N . GLU A 1 94 ? -31.104 -4.701 8.873 1.00 98.25 94 GLU A N 1
ATOM 756 C CA . GLU A 1 94 ? -32.200 -3.775 8.534 1.00 98.25 94 GLU A CA 1
ATOM 757 C C . GLU A 1 94 ? -32.527 -3.733 7.023 1.00 98.25 94 GLU A C 1
ATOM 759 O O . GLU A 1 94 ? -33.427 -2.994 6.617 1.00 98.25 94 GLU A O 1
ATOM 764 N N . ARG A 1 95 ? -31.820 -4.502 6.179 1.00 97.75 95 ARG A N 1
ATOM 765 C CA . ARG A 1 95 ? -32.014 -4.529 4.719 1.00 97.75 95 ARG A CA 1
ATOM 766 C C . ARG A 1 95 ? -32.242 -5.943 4.198 1.00 97.75 95 ARG A C 1
ATOM 768 O O . ARG A 1 95 ? -31.477 -6.850 4.492 1.00 97.75 95 ARG A O 1
ATOM 775 N N . ASP A 1 96 ? -33.220 -6.093 3.310 1.00 97.25 96 ASP A N 1
ATOM 776 C CA . ASP A 1 96 ? -33.568 -7.393 2.720 1.00 97.25 96 ASP A CA 1
ATOM 777 C C . ASP A 1 96 ? -32.674 -7.798 1.526 1.00 97.25 96 ASP A C 1
ATOM 779 O O . ASP A 1 96 ? -32.833 -8.886 0.973 1.00 97.25 96 ASP A O 1
ATOM 783 N N . ASP A 1 97 ? -31.752 -6.929 1.093 1.00 97.81 97 ASP A N 1
ATOM 784 C CA . ASP A 1 97 ? -30.947 -7.087 -0.128 1.00 97.81 97 ASP A CA 1
ATOM 785 C C . ASP A 1 97 ? -29.438 -7.276 0.117 1.00 97.81 97 ASP A C 1
ATOM 787 O O . ASP A 1 97 ? -28.645 -7.235 -0.826 1.00 97.81 97 ASP A O 1
ATOM 791 N N . ILE A 1 98 ? -29.022 -7.498 1.368 1.00 97.81 98 ILE A N 1
ATOM 792 C CA . ILE A 1 98 ? -27.619 -7.691 1.754 1.00 97.81 98 ILE A CA 1
ATOM 793 C C . ILE A 1 98 ? -27.485 -8.941 2.627 1.00 97.81 98 ILE A C 1
ATOM 795 O O . ILE A 1 98 ? -28.209 -9.121 3.599 1.00 97.81 98 ILE A O 1
ATOM 799 N N . TYR A 1 99 ? -26.508 -9.792 2.307 1.00 96.62 99 TYR A N 1
ATOM 800 C CA . TYR A 1 99 ? -26.257 -11.045 3.020 1.00 96.62 99 TYR A CA 1
ATOM 801 C C . TYR A 1 99 ? -24.858 -11.058 3.634 1.00 96.62 99 TYR A C 1
ATOM 803 O O . TYR A 1 99 ? -23.864 -10.786 2.958 1.00 96.62 99 TYR A O 1
ATOM 811 N N . GLY A 1 100 ? -24.779 -11.405 4.918 1.00 96.50 100 GLY A N 1
ATOM 812 C CA . GLY A 1 100 ? -23.515 -11.573 5.626 1.00 96.50 100 GLY A CA 1
ATOM 813 C C . GLY A 1 100 ? -22.770 -12.835 5.188 1.00 96.50 100 GLY A C 1
ATOM 814 O O . GLY A 1 100 ? -23.346 -13.920 5.151 1.00 96.50 100 GLY A O 1
ATOM 815 N N . VAL A 1 101 ? -21.475 -12.701 4.896 1.00 96.44 101 VAL A N 1
ATOM 816 C CA . VAL A 1 101 ? -20.572 -13.814 4.566 1.00 96.44 101 VAL A CA 1
ATOM 817 C C . VAL A 1 101 ? -19.252 -13.607 5.305 1.00 96.44 101 VAL A C 1
ATOM 819 O O . VAL A 1 101 ? -18.711 -12.503 5.293 1.00 96.44 101 VAL A O 1
ATOM 822 N N . ASP A 1 102 ? -18.728 -14.668 5.920 1.00 96.00 102 ASP A N 1
ATOM 823 C CA . ASP A 1 102 ? -17.385 -14.696 6.507 1.00 96.00 102 ASP A CA 1
ATOM 824 C C . ASP A 1 102 ? -16.485 -15.614 5.669 1.00 96.00 102 ASP A C 1
ATOM 826 O O . ASP A 1 102 ? -16.757 -16.808 5.519 1.00 96.00 102 ASP A O 1
ATOM 830 N N . ALA A 1 103 ? -15.451 -15.038 5.058 1.00 95.50 103 ALA A N 1
ATOM 831 C CA . ALA A 1 103 ? -14.577 -15.717 4.109 1.00 95.50 103 ALA A CA 1
ATOM 832 C C . ALA A 1 103 ? -13.173 -15.918 4.691 1.00 95.50 103 ALA A C 1
ATOM 834 O O . ALA A 1 103 ? -12.663 -15.105 5.459 1.00 95.50 103 ALA A O 1
ATOM 835 N N . ALA A 1 104 ? -12.509 -16.996 4.273 1.00 95.31 104 ALA A N 1
ATOM 836 C CA . ALA A 1 104 ? -11.140 -17.269 4.690 1.00 95.31 104 ALA A CA 1
ATOM 837 C C . ALA A 1 104 ? -10.160 -16.209 4.152 1.00 95.31 104 ALA A C 1
ATOM 839 O O . ALA A 1 104 ? -10.191 -15.861 2.974 1.00 95.31 104 ALA A O 1
ATOM 840 N N . ILE A 1 105 ? -9.235 -15.760 5.008 1.00 94.19 105 ILE A N 1
ATOM 841 C CA . ILE A 1 105 ? -8.173 -14.805 4.640 1.00 94.19 105 ILE A CA 1
ATOM 842 C C . ILE A 1 105 ? -7.171 -15.443 3.663 1.00 94.19 105 ILE A C 1
ATOM 844 O O . ILE A 1 105 ? -6.676 -14.789 2.747 1.00 94.19 105 ILE A O 1
ATOM 848 N N . LEU A 1 106 ? -6.862 -16.732 3.847 1.00 94.50 106 LEU A N 1
ATOM 849 C CA . LEU A 1 106 ? -5.969 -17.472 2.957 1.00 94.50 106 LEU A CA 1
ATOM 850 C C . LEU A 1 106 ? -6.754 -18.012 1.759 1.00 94.50 106 LEU A C 1
ATOM 852 O O . LEU A 1 106 ? -7.664 -18.824 1.916 1.00 94.50 106 LEU A O 1
ATOM 856 N N . MET A 1 107 ? -6.369 -17.580 0.557 1.00 92.06 107 MET A N 1
ATOM 857 C CA . MET A 1 107 ? -7.055 -17.912 -0.695 1.00 92.06 107 MET A CA 1
ATOM 858 C C . MET A 1 107 ? -6.113 -18.569 -1.708 1.00 92.06 107 MET A C 1
ATOM 860 O O . MET A 1 107 ? -4.898 -18.373 -1.679 1.00 92.06 107 MET A O 1
ATOM 864 N N . ASN A 1 108 ? -6.682 -19.327 -2.650 1.00 94.62 108 ASN A N 1
ATOM 865 C CA . ASN A 1 108 ? -5.931 -19.900 -3.767 1.00 94.62 108 ASN A CA 1
ATOM 866 C C . ASN A 1 108 ? -5.355 -18.778 -4.666 1.00 94.62 108 ASN A C 1
ATOM 868 O O . ASN A 1 108 ? -6.126 -17.907 -5.077 1.00 94.62 108 ASN A O 1
ATOM 872 N N . PRO A 1 109 ? -4.062 -18.818 -5.056 1.00 92.06 109 PRO A N 1
ATOM 873 C CA . PRO A 1 109 ? -3.429 -17.810 -5.917 1.00 92.06 109 PRO A CA 1
ATOM 874 C C . PRO A 1 109 ? -4.186 -17.482 -7.209 1.00 92.06 109 PRO A C 1
ATOM 876 O O . PRO A 1 109 ? -4.180 -16.340 -7.667 1.00 92.06 109 PRO A O 1
ATOM 879 N N . LYS A 1 110 ? -4.895 -18.465 -7.778 1.00 94.56 110 LYS A N 1
ATOM 880 C CA . LYS A 1 110 ? -5.698 -18.270 -8.991 1.00 94.56 110 LYS A CA 1
ATOM 881 C C . LYS A 1 110 ? -6.801 -17.225 -8.813 1.00 94.56 110 LYS A C 1
ATOM 883 O O . LYS A 1 110 ? -7.134 -16.556 -9.783 1.00 94.56 110 LYS A O 1
ATOM 888 N N . VAL A 1 111 ? -7.332 -17.053 -7.599 1.00 94.06 111 VAL A N 1
ATOM 889 C CA . VAL A 1 111 ? -8.349 -16.031 -7.309 1.00 94.06 111 VAL A CA 1
ATOM 890 C C . VAL A 1 111 ? -7.758 -14.631 -7.453 1.00 94.06 111 VAL A C 1
ATOM 892 O O . VAL A 1 111 ? -8.349 -13.795 -8.126 1.00 94.06 111 VAL A O 1
ATOM 895 N N . TRP A 1 112 ? -6.564 -14.397 -6.903 1.00 92.56 112 TRP A N 1
ATOM 896 C CA . TRP A 1 112 ? -5.863 -13.113 -7.011 1.00 92.56 112 TRP A CA 1
ATOM 897 C C . TRP A 1 112 ? -5.464 -12.778 -8.448 1.00 92.56 112 TRP A C 1
ATOM 899 O O . TRP A 1 112 ? -5.459 -11.611 -8.834 1.00 92.56 112 TRP A O 1
ATOM 909 N N . LYS A 1 113 ? -5.140 -13.796 -9.254 1.00 90.25 113 LYS A N 1
ATOM 910 C CA . LYS A 1 113 ? -4.862 -13.604 -10.681 1.00 90.25 113 LYS A CA 1
ATOM 911 C C . LYS A 1 113 ? -6.137 -13.284 -11.460 1.00 90.25 113 LYS A C 1
ATOM 913 O O . LYS A 1 113 ? -6.151 -12.326 -12.220 1.00 90.25 113 LYS A O 1
ATOM 918 N N . ALA A 1 114 ? -7.211 -14.046 -11.244 1.00 93.56 114 ALA A N 1
ATOM 919 C CA . ALA A 1 114 ? -8.490 -13.835 -11.921 1.00 93.56 114 ALA A CA 1
ATOM 920 C C . ALA A 1 114 ? -9.129 -12.478 -11.577 1.00 93.56 114 ALA A C 1
ATOM 922 O O . ALA A 1 114 ? -9.756 -11.867 -12.434 1.00 93.56 114 ALA A O 1
ATOM 923 N N . SER A 1 115 ? -8.941 -11.984 -10.349 1.00 93.88 115 SER A N 1
ATOM 924 C CA . SER A 1 115 ? -9.400 -10.656 -9.927 1.00 93.88 115 SER A CA 1
ATOM 925 C C . SER A 1 115 ? -8.471 -9.512 -10.353 1.00 93.88 115 SER A C 1
ATOM 927 O O . SER A 1 115 ? -8.756 -8.360 -10.036 1.00 93.88 115 SER A O 1
ATOM 929 N N . GLY A 1 116 ? -7.346 -9.810 -11.015 1.00 88.38 116 GLY A N 1
ATOM 930 C CA . GLY A 1 116 ? -6.355 -8.828 -11.465 1.00 88.38 116 GLY A CA 1
ATOM 931 C C . GLY A 1 116 ? -5.414 -8.293 -10.379 1.00 88.38 116 GLY A C 1
ATOM 932 O O . GLY A 1 116 ? -4.479 -7.570 -10.707 1.00 88.38 116 GLY A O 1
ATOM 933 N N . HIS A 1 117 ? -5.583 -8.675 -9.106 1.00 88.44 117 HIS A N 1
ATOM 934 C CA . HIS A 1 117 ? -4.772 -8.149 -7.997 1.00 88.44 117 HIS A CA 1
ATOM 935 C C . HIS A 1 117 ? -3.273 -8.397 -8.190 1.00 88.44 117 HIS A C 1
ATOM 937 O O . HIS A 1 117 ? -2.473 -7.522 -7.882 1.00 88.44 117 HIS A O 1
ATOM 943 N N . VAL A 1 118 ? -2.893 -9.556 -8.738 1.00 83.69 118 VAL A N 1
ATOM 944 C CA . VAL A 1 118 ? -1.479 -9.885 -9.008 1.00 83.69 118 VAL A CA 1
ATOM 945 C C . VAL A 1 118 ? -0.837 -8.896 -9.986 1.00 83.69 118 VAL A C 1
ATOM 947 O O . VAL A 1 118 ? 0.345 -8.596 -9.858 1.00 83.69 118 VAL A O 1
ATOM 950 N N . ASP A 1 119 ? -1.607 -8.386 -10.946 1.00 76.88 119 ASP A N 1
ATOM 951 C CA . ASP A 1 119 ? -1.080 -7.546 -12.023 1.00 76.88 119 ASP A CA 1
ATOM 952 C C . ASP A 1 119 ? -1.203 -6.050 -11.718 1.00 76.88 119 ASP A C 1
ATOM 954 O O . ASP A 1 119 ? -0.419 -5.255 -12.229 1.00 76.88 119 ASP A O 1
ATOM 958 N N . THR A 1 120 ? -2.189 -5.646 -10.908 1.00 79.38 120 THR A N 1
ATOM 959 C CA . THR A 1 120 ? -2.525 -4.226 -10.716 1.00 79.38 120 THR A CA 1
ATOM 960 C C . THR A 1 120 ? -2.355 -3.715 -9.291 1.00 79.38 120 THR A C 1
ATOM 962 O O . THR A 1 120 ? -2.280 -2.503 -9.105 1.00 79.38 120 THR A O 1
ATOM 965 N N . PHE A 1 121 ? -2.332 -4.581 -8.273 1.00 85.44 121 PHE A N 1
ATOM 966 C CA . PHE A 1 121 ? -2.233 -4.159 -6.871 1.00 85.44 121 PHE A CA 1
ATOM 967 C C . PHE A 1 121 ? -0.769 -4.033 -6.438 1.00 85.44 121 PHE A C 1
ATOM 969 O O . PHE A 1 121 ? -0.287 -4.745 -5.557 1.00 85.44 121 PHE A O 1
ATOM 976 N N . VAL A 1 122 ? -0.050 -3.134 -7.106 1.00 80.00 122 VAL A N 1
ATOM 977 C CA . VAL A 1 122 ? 1.362 -2.854 -6.846 1.00 80.00 122 VAL A CA 1
ATOM 978 C C . VAL A 1 122 ? 1.570 -1.357 -6.668 1.00 80.00 122 VAL A C 1
ATOM 980 O O . VAL A 1 122 ? 1.065 -0.549 -7.444 1.00 80.00 122 VAL A O 1
ATOM 983 N N . ASP A 1 123 ? 2.332 -0.991 -5.641 1.00 84.12 123 ASP A N 1
ATOM 984 C CA . ASP A 1 123 ? 2.807 0.377 -5.467 1.00 84.12 123 ASP A CA 1
ATOM 985 C C . ASP A 1 123 ? 4.172 0.524 -6.160 1.00 84.12 123 ASP A C 1
ATOM 987 O O . ASP A 1 123 ? 5.062 -0.306 -5.938 1.00 84.12 123 ASP A O 1
ATOM 991 N N . PRO A 1 124 ? 4.388 1.574 -6.969 1.00 84.81 124 PRO A N 1
ATOM 992 C CA . PRO A 1 124 ? 5.670 1.799 -7.620 1.00 84.81 124 PRO A CA 1
ATOM 993 C C . PRO A 1 124 ? 6.719 2.222 -6.588 1.00 84.81 124 PRO A C 1
ATOM 995 O O . PRO A 1 124 ? 6.630 3.305 -6.003 1.00 84.81 124 PRO A O 1
ATOM 998 N N . LEU A 1 125 ? 7.723 1.376 -6.351 1.00 87.06 125 LEU A N 1
ATOM 999 C CA . LEU A 1 125 ? 8.766 1.611 -5.351 1.00 87.06 125 LEU A CA 1
ATOM 1000 C C . LEU A 1 125 ? 10.129 1.902 -5.986 1.00 87.06 125 LEU A C 1
ATOM 1002 O O . LEU A 1 125 ? 10.553 1.265 -6.946 1.00 87.06 125 LEU A O 1
ATOM 1006 N N . ILE A 1 126 ? 10.845 2.837 -5.369 1.00 87.56 126 ILE A N 1
ATOM 1007 C CA . ILE A 1 126 ? 12.230 3.205 -5.670 1.00 87.56 126 ILE A CA 1
ATOM 1008 C C . ILE A 1 126 ? 13.057 3.188 -4.387 1.00 87.56 126 ILE A C 1
ATOM 1010 O O . ILE A 1 126 ? 12.556 3.507 -3.306 1.00 87.56 126 ILE A O 1
ATOM 1014 N N . GLU A 1 127 ? 14.331 2.834 -4.495 1.00 88.94 127 GLU A N 1
ATOM 1015 C CA . GLU A 1 127 ? 15.250 2.744 -3.364 1.00 88.94 127 GLU A CA 1
ATOM 1016 C C . GLU A 1 127 ? 16.367 3.782 -3.480 1.00 88.94 127 GLU A C 1
ATOM 1018 O O . GLU A 1 127 ? 16.910 4.029 -4.555 1.00 88.94 127 GLU A O 1
ATOM 1023 N N . CYS A 1 128 ? 16.725 4.410 -2.361 1.00 89.81 128 CYS A N 1
ATOM 1024 C CA . CYS A 1 128 ? 17.935 5.218 -2.282 1.00 89.81 128 CYS A CA 1
ATOM 1025 C C . CYS A 1 128 ? 19.138 4.311 -2.001 1.00 89.81 128 CYS A C 1
ATOM 1027 O O . CYS A 1 128 ? 19.160 3.648 -0.967 1.00 89.81 128 CYS A O 1
ATOM 1029 N N . ARG A 1 129 ? 20.159 4.337 -2.866 1.00 87.38 129 ARG A N 1
ATOM 1030 C CA . ARG A 1 129 ? 21.357 3.483 -2.745 1.00 87.38 129 ARG A CA 1
ATOM 1031 C C . ARG A 1 129 ? 22.137 3.699 -1.447 1.00 87.38 129 ARG A C 1
ATOM 1033 O O . ARG A 1 129 ? 22.775 2.779 -0.968 1.00 87.38 129 ARG A O 1
ATOM 1040 N N . GLU A 1 130 ? 22.072 4.903 -0.886 1.00 88.56 130 GLU A N 1
ATOM 1041 C CA . GLU A 1 130 ? 22.896 5.296 0.264 1.00 88.56 130 GLU A CA 1
ATOM 1042 C C . GLU A 1 130 ? 22.266 4.934 1.609 1.00 88.56 130 GLU A C 1
ATOM 1044 O O . GLU A 1 130 ? 22.951 4.530 2.541 1.00 88.56 130 GLU A O 1
ATOM 1049 N N . CYS A 1 131 ? 20.950 5.114 1.747 1.00 90.06 131 CYS A N 1
ATOM 1050 C CA . CYS A 1 131 ? 20.256 4.855 3.014 1.00 90.06 131 CYS A CA 1
ATOM 1051 C C . CYS A 1 131 ? 19.328 3.640 2.967 1.00 90.06 131 CYS A C 1
ATOM 1053 O O . CYS A 1 131 ? 18.625 3.389 3.949 1.00 90.06 131 CYS A O 1
ATOM 1055 N N . HIS A 1 132 ? 19.261 2.953 1.821 1.00 88.31 132 HIS A N 1
ATOM 1056 C CA . HIS A 1 132 ? 18.358 1.831 1.541 1.00 88.31 132 HIS A CA 1
ATOM 1057 C C . HIS A 1 132 ? 16.886 2.126 1.863 1.00 88.31 132 HIS A C 1
ATOM 1059 O O . HIS A 1 132 ? 16.065 1.242 2.109 1.00 88.31 132 HIS A O 1
ATOM 1065 N N . GLY A 1 133 ? 16.530 3.413 1.895 1.00 88.06 133 GLY A N 1
ATOM 1066 C CA . GLY A 1 133 ? 15.163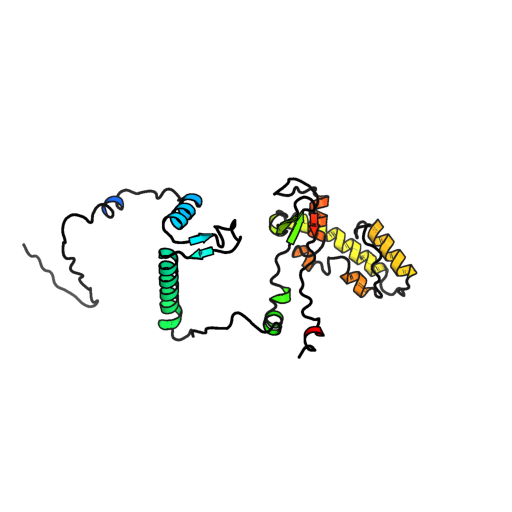 3.851 2.088 1.00 88.06 133 GLY A CA 1
ATOM 1067 C C . GLY A 1 133 ? 14.358 3.543 0.838 1.00 88.06 133 GLY A C 1
ATOM 1068 O O . GLY A 1 133 ? 14.738 3.973 -0.250 1.00 88.06 133 GLY A O 1
ATOM 1069 N N . ARG A 1 134 ? 13.242 2.833 1.009 1.00 90.25 134 ARG A N 1
ATOM 1070 C CA . ARG A 1 134 ? 12.260 2.599 -0.049 1.00 90.25 134 ARG A CA 1
ATOM 1071 C C . ARG A 1 134 ? 11.175 3.658 0.010 1.00 90.25 134 ARG A C 1
ATOM 1073 O O . ARG A 1 134 ? 10.647 3.956 1.083 1.00 90.25 134 ARG A O 1
ATOM 1080 N N . PHE A 1 135 ? 10.858 4.216 -1.147 1.00 89.94 135 PHE A N 1
ATOM 1081 C CA . PHE A 1 135 ? 9.894 5.290 -1.299 1.00 89.94 135 PHE A CA 1
ATOM 1082 C C . PHE A 1 135 ? 8.960 4.978 -2.452 1.00 89.94 135 PHE A C 1
ATOM 1084 O O . PHE A 1 135 ? 9.355 4.390 -3.454 1.00 89.94 135 PHE A O 1
ATOM 1091 N N . ARG A 1 136 ? 7.720 5.423 -2.304 1.00 90.06 136 ARG A N 1
ATOM 1092 C CA . ARG A 1 136 ? 6.742 5.422 -3.379 1.00 90.06 136 ARG A CA 1
ATOM 1093 C C . ARG A 1 136 ? 7.123 6.457 -4.433 1.00 90.06 136 ARG A C 1
ATOM 1095 O O . ARG A 1 136 ? 7.286 7.633 -4.104 1.00 90.06 136 ARG A O 1
ATOM 1102 N N . ALA A 1 137 ? 7.299 6.024 -5.677 1.00 88.25 137 ALA A N 1
ATOM 1103 C CA . ALA A 1 137 ? 7.783 6.864 -6.767 1.00 88.25 137 ALA A CA 1
ATOM 1104 C C . ALA A 1 137 ? 6.839 8.043 -7.047 1.00 88.25 137 ALA A C 1
ATOM 1106 O O . ALA A 1 137 ? 7.302 9.167 -7.236 1.00 88.25 137 ALA A O 1
ATOM 1107 N N . ASP A 1 138 ? 5.529 7.813 -6.969 1.00 87.06 138 ASP A N 1
ATOM 1108 C CA . ASP A 1 138 ? 4.482 8.824 -7.143 1.00 87.06 138 ASP A CA 1
ATOM 1109 C C . ASP A 1 138 ? 4.500 9.908 -6.050 1.00 87.06 138 ASP A C 1
ATOM 1111 O O . ASP A 1 138 ? 4.131 11.052 -6.302 1.00 87.06 138 ASP A O 1
ATOM 1115 N N . HIS A 1 139 ? 4.995 9.599 -4.848 1.00 89.44 139 HIS A N 1
ATOM 1116 C CA . HIS A 1 139 ? 5.152 10.597 -3.782 1.00 89.44 139 HIS A CA 1
ATOM 1117 C C . HIS A 1 139 ? 6.395 11.482 -3.970 1.00 89.44 139 HIS A C 1
ATOM 1119 O O . HIS A 1 139 ? 6.438 12.612 -3.476 1.00 89.44 139 HIS A O 1
ATOM 1125 N N . ILE A 1 140 ? 7.425 10.973 -4.652 1.00 89.81 140 ILE A N 1
ATOM 1126 C CA . ILE A 1 140 ? 8.668 11.712 -4.907 1.00 89.81 140 ILE A CA 1
ATOM 1127 C C . ILE A 1 140 ? 8.550 12.534 -6.196 1.00 89.81 140 ILE A C 1
ATOM 1129 O O . ILE A 1 140 ? 8.956 13.699 -6.234 1.00 89.81 140 ILE A O 1
ATOM 1133 N N . ILE A 1 141 ? 7.960 11.958 -7.245 1.00 88.75 141 ILE A N 1
ATOM 1134 C CA . ILE A 1 141 ? 7.764 12.605 -8.542 1.00 88.75 141 ILE A CA 1
ATOM 1135 C C . ILE A 1 141 ? 6.479 13.438 -8.495 1.00 88.75 141 ILE A C 1
ATOM 1137 O O . ILE A 1 141 ? 5.402 12.995 -8.875 1.00 88.75 141 ILE A O 1
ATOM 1141 N N . LYS A 1 142 ? 6.604 14.682 -8.025 1.00 82.12 142 LYS A N 1
ATOM 1142 C CA . LYS A 1 142 ? 5.452 15.575 -7.801 1.00 82.12 142 LYS A CA 1
ATOM 1143 C C . LYS A 1 142 ? 4.777 16.071 -9.080 1.00 82.12 142 LYS A C 1
ATOM 1145 O O . LYS A 1 142 ? 3.579 16.328 -9.071 1.00 82.12 142 LYS A O 1
ATOM 1150 N N . ASN A 1 143 ? 5.542 16.263 -10.155 1.00 83.88 143 ASN A N 1
ATOM 1151 C CA . ASN A 1 143 ? 5.021 16.765 -11.423 1.00 83.88 143 ASN A CA 1
ATOM 1152 C C . ASN A 1 143 ? 4.959 15.624 -12.441 1.00 83.88 143 ASN A C 1
ATOM 1154 O O . ASN A 1 143 ? 5.956 15.293 -13.086 1.00 83.88 143 ASN A O 1
ATOM 1158 N N . LYS A 1 144 ? 3.775 15.015 -12.554 1.00 80.88 144 LYS A N 1
ATOM 1159 C CA . LYS A 1 144 ? 3.523 13.925 -13.497 1.00 80.88 144 LYS A CA 1
ATOM 1160 C C . LYS A 1 144 ? 3.640 14.381 -14.953 1.00 80.88 144 LYS A C 1
ATOM 1162 O O . LYS A 1 144 ? 4.158 13.625 -15.766 1.00 80.88 144 LYS A O 1
ATOM 1167 N N . ASP A 1 145 ? 3.234 15.606 -15.271 1.00 80.62 145 ASP A N 1
ATOM 1168 C CA . ASP A 1 145 ? 3.273 16.123 -16.643 1.00 80.62 145 ASP A CA 1
ATOM 1169 C C . ASP A 1 145 ? 4.710 16.393 -17.105 1.00 80.62 145 ASP A C 1
ATOM 1171 O O . ASP A 1 145 ? 5.080 16.013 -18.213 1.00 80.62 145 ASP A O 1
ATOM 1175 N N . ASP A 1 146 ? 5.557 16.962 -16.238 1.00 81.19 146 ASP A N 1
ATOM 1176 C CA . ASP A 1 146 ? 6.997 17.117 -16.503 1.00 81.19 146 ASP A CA 1
ATOM 1177 C C . ASP A 1 146 ? 7.660 15.750 -16.705 1.00 81.19 146 ASP A C 1
ATOM 1179 O O . ASP A 1 146 ? 8.374 15.536 -17.686 1.00 81.19 146 ASP A O 1
ATOM 1183 N N . TYR A 1 147 ? 7.345 14.788 -15.839 1.00 83.12 147 TYR A N 1
ATOM 1184 C CA . TYR A 1 147 ? 7.814 13.414 -15.972 1.00 83.12 147 TYR A CA 1
ATOM 1185 C C . TYR A 1 147 ? 7.393 12.765 -17.306 1.00 83.12 147 TYR A C 1
ATOM 1187 O O . TYR A 1 147 ? 8.243 12.230 -18.018 1.00 83.12 147 TYR A O 1
ATOM 1195 N N . ILE A 1 148 ? 6.120 12.876 -17.705 1.00 77.38 148 ILE A N 1
ATOM 1196 C CA . ILE A 1 148 ? 5.604 12.333 -18.977 1.00 77.38 148 ILE A CA 1
ATOM 1197 C C . ILE A 1 148 ? 6.190 13.066 -20.193 1.00 77.38 148 ILE A C 1
ATOM 1199 O O . ILE A 1 148 ? 6.539 12.438 -21.193 1.00 77.38 148 ILE A O 1
ATOM 1203 N N . SER A 1 149 ? 6.354 14.386 -20.123 1.00 74.81 149 SER A N 1
ATOM 1204 C CA . SER A 1 149 ? 6.943 15.173 -21.212 1.00 74.81 149 SER A CA 1
ATOM 1205 C C . SER A 1 149 ? 8.385 14.764 -21.516 1.00 74.81 149 SER A C 1
ATOM 1207 O O . SER A 1 149 ? 8.790 14.757 -22.675 1.00 74.81 149 SER A O 1
ATOM 1209 N N . LYS A 1 150 ? 9.137 14.345 -20.493 1.00 74.62 150 LYS A N 1
ATOM 1210 C CA . LYS A 1 150 ? 10.504 13.821 -20.616 1.00 74.62 150 LYS A CA 1
ATOM 1211 C C . LYS A 1 150 ? 10.545 12.349 -21.043 1.00 74.62 150 LYS A C 1
ATOM 1213 O O . LYS A 1 150 ? 11.546 11.916 -21.609 1.00 74.62 150 LYS A O 1
ATOM 1218 N N . LEU A 1 151 ? 9.459 11.603 -20.833 1.00 73.31 151 LEU A N 1
ATOM 1219 C CA . LEU A 1 151 ? 9.280 10.226 -21.306 1.00 73.31 151 LEU A CA 1
ATOM 1220 C C . LEU A 1 151 ? 9.014 10.140 -22.815 1.00 73.31 151 LEU A C 1
ATOM 1222 O O . LEU A 1 151 ? 9.588 9.290 -23.492 1.00 73.31 151 LEU A O 1
ATOM 1226 N N . ASN A 1 152 ? 8.159 11.004 -23.366 1.00 67.81 152 ASN A N 1
ATOM 1227 C CA . ASN A 1 152 ? 7.704 10.868 -24.758 1.00 67.81 152 ASN A CA 1
ATOM 1228 C C . ASN A 1 152 ? 8.846 10.928 -25.804 1.00 67.81 152 ASN A C 1
ATOM 1230 O O . ASN A 1 152 ? 8.893 10.058 -26.673 1.00 67.81 152 ASN A O 1
ATOM 1234 N N . PRO A 1 153 ? 9.827 11.854 -25.731 1.00 68.00 153 PRO A N 1
ATOM 1235 C CA . PRO A 1 153 ? 10.956 11.885 -26.666 1.00 68.00 153 PRO A CA 1
ATOM 1236 C C . PRO A 1 153 ? 11.894 10.680 -26.538 1.00 68.00 153 PRO A C 1
ATOM 1238 O O . PRO A 1 153 ? 12.626 10.365 -27.476 1.00 68.00 153 PRO A O 1
ATOM 1241 N N . PHE A 1 154 ? 11.921 10.038 -25.368 1.00 66.31 154 PHE A N 1
ATOM 1242 C CA . PHE A 1 154 ? 12.688 8.819 -25.127 1.00 66.31 154 PHE A CA 1
ATOM 1243 C C . PHE A 1 154 ? 12.015 7.620 -25.806 1.00 66.31 154 PHE A C 1
ATOM 1245 O O . PHE A 1 154 ? 12.659 6.902 -26.568 1.00 66.31 154 PHE A O 1
ATOM 1252 N N . PHE A 1 155 ? 10.701 7.460 -25.613 1.00 66.06 155 PHE A N 1
ATOM 1253 C CA . PHE A 1 155 ? 9.928 6.399 -26.260 1.00 66.06 155 PHE A CA 1
ATOM 1254 C C . PHE A 1 155 ? 9.897 6.526 -27.777 1.00 66.06 155 PHE A C 1
ATOM 1256 O O . PHE A 1 155 ? 10.175 5.542 -28.455 1.00 66.06 155 PHE A O 1
ATOM 1263 N N . ASN A 1 156 ? 9.656 7.731 -28.298 1.00 66.69 156 ASN A N 1
ATOM 1264 C CA . ASN A 1 156 ? 9.596 7.958 -29.739 1.00 66.69 156 ASN A CA 1
ATOM 1265 C C . ASN A 1 156 ? 10.934 7.619 -30.414 1.00 66.69 156 ASN A C 1
ATOM 1267 O O . ASN A 1 156 ? 10.944 6.959 -31.445 1.00 66.69 156 ASN A O 1
ATOM 1271 N N . ARG A 1 157 ? 12.072 8.009 -29.813 1.00 67.50 157 ARG A N 1
ATOM 1272 C CA . ARG A 1 157 ? 13.405 7.670 -30.346 1.00 67.50 157 ARG A CA 1
ATOM 1273 C C . ARG A 1 157 ? 13.683 6.169 -30.303 1.00 67.50 157 ARG A C 1
ATOM 1275 O O . ARG A 1 157 ? 14.215 5.622 -31.268 1.00 67.50 157 ARG A O 1
ATOM 1282 N N . ARG A 1 158 ? 13.292 5.495 -29.217 1.00 66.31 158 ARG A N 1
ATOM 1283 C CA . ARG A 1 158 ? 13.407 4.036 -29.092 1.00 66.31 158 ARG A CA 1
ATOM 1284 C C . ARG A 1 158 ? 12.591 3.317 -30.162 1.00 66.31 158 ARG A C 1
ATOM 1286 O O . ARG A 1 158 ? 13.126 2.438 -30.823 1.00 66.31 158 ARG A O 1
ATOM 1293 N N . GLU A 1 159 ? 11.324 3.687 -30.324 1.00 65.44 159 GLU A N 1
ATOM 1294 C CA . GLU A 1 159 ? 10.416 3.079 -31.301 1.00 65.44 159 GLU A CA 1
ATOM 1295 C C . GLU A 1 159 ? 10.960 3.259 -32.721 1.00 65.44 159 GLU A C 1
ATOM 1297 O O . GLU A 1 159 ? 11.158 2.270 -33.415 1.00 65.44 159 GLU A O 1
ATOM 1302 N N . THR A 1 160 ? 11.406 4.469 -33.084 1.00 70.19 160 THR A N 1
ATOM 1303 C CA . THR A 1 160 ? 12.039 4.706 -34.393 1.00 70.19 160 THR A CA 1
ATOM 1304 C C . THR A 1 160 ? 13.307 3.883 -34.628 1.00 70.19 160 THR A C 1
ATOM 1306 O O . THR A 1 160 ? 13.555 3.446 -35.751 1.00 70.19 160 THR A O 1
ATOM 1309 N N . LEU A 1 161 ? 14.124 3.663 -33.591 1.00 68.94 161 LEU A N 1
ATOM 1310 C CA . LEU A 1 161 ? 15.352 2.880 -33.715 1.00 68.94 161 LEU A CA 1
ATOM 1311 C C . LEU A 1 161 ? 15.035 1.388 -33.835 1.00 68.94 161 LEU A C 1
ATOM 1313 O O . LEU A 1 161 ? 15.613 0.725 -34.686 1.00 68.94 161 LEU A O 1
ATOM 1317 N N . ILE A 1 162 ? 14.098 0.865 -33.045 1.00 67.00 162 ILE A N 1
ATOM 1318 C CA . ILE A 1 162 ? 13.673 -0.537 -33.140 1.00 67.00 162 ILE A CA 1
ATOM 1319 C C . ILE A 1 162 ? 13.009 -0.808 -34.496 1.00 67.00 162 ILE A C 1
ATOM 1321 O O . ILE A 1 162 ? 13.349 -1.793 -35.148 1.00 67.00 162 ILE A O 1
ATOM 1325 N N . ASP A 1 163 ? 12.134 0.085 -34.957 1.00 68.75 163 ASP A N 1
ATOM 1326 C CA . ASP A 1 163 ? 11.450 -0.040 -36.248 1.00 68.75 163 ASP A CA 1
ATOM 1327 C C . ASP A 1 163 ? 12.424 0.002 -37.430 1.00 68.75 163 ASP A C 1
ATOM 1329 O O . ASP A 1 163 ? 12.193 -0.655 -38.443 1.00 68.75 163 ASP A O 1
ATOM 1333 N N . SER A 1 164 ? 13.560 0.697 -37.296 1.00 71.50 164 SER A N 1
ATOM 1334 C CA . SER A 1 164 ? 14.608 0.697 -38.328 1.00 71.50 164 SER A CA 1
ATOM 1335 C C . SER A 1 164 ? 15.277 -0.672 -38.527 1.00 71.50 164 SER A C 1
ATOM 1337 O O . SER A 1 164 ? 15.871 -0.912 -39.576 1.00 71.50 164 SER A O 1
ATOM 1339 N N . TYR A 1 165 ? 15.138 -1.582 -37.556 1.00 66.25 165 TYR A N 1
ATOM 1340 C CA . TYR A 1 165 ? 15.611 -2.968 -37.626 1.00 66.25 165 TYR A CA 1
ATOM 1341 C C . TYR A 1 165 ? 14.479 -3.974 -37.908 1.00 66.25 165 TYR A C 1
ATOM 1343 O O . TYR A 1 165 ? 14.713 -5.186 -37.923 1.00 66.25 165 TYR A O 1
ATOM 1351 N N . ALA A 1 166 ? 13.248 -3.512 -38.158 1.00 63.62 166 ALA A N 1
ATOM 1352 C CA . ALA A 1 166 ? 12.138 -4.392 -38.506 1.00 63.62 166 ALA A CA 1
ATOM 1353 C C . ALA A 1 166 ? 12.402 -5.100 -39.851 1.00 63.62 166 ALA A C 1
ATOM 1355 O O . ALA A 1 166 ? 12.566 -4.460 -40.887 1.00 63.62 166 ALA A O 1
ATOM 1356 N N . GLY A 1 167 ? 12.435 -6.437 -39.841 1.00 62.22 167 GLY A N 1
ATOM 1357 C CA . GLY A 1 167 ? 12.695 -7.256 -41.035 1.00 62.22 167 GLY A CA 1
ATOM 1358 C C . GLY A 1 167 ? 14.169 -7.594 -41.298 1.00 62.22 167 GLY A C 1
ATOM 1359 O O . GLY A 1 167 ? 14.450 -8.295 -42.267 1.00 62.22 167 GLY A O 1
ATOM 1360 N N . VAL A 1 168 ? 15.099 -7.152 -40.444 1.00 66.94 168 VAL A N 1
ATOM 1361 C CA . VAL A 1 168 ? 16.507 -7.588 -40.468 1.00 66.94 168 VAL A CA 1
ATOM 1362 C C . VAL A 1 168 ? 16.634 -8.966 -39.806 1.00 66.94 168 VAL A C 1
ATOM 1364 O O . VAL A 1 168 ? 15.994 -9.236 -38.789 1.00 66.94 168 VAL A O 1
ATOM 1367 N N . GLU A 1 169 ? 17.460 -9.851 -40.367 1.00 62.56 169 GLU A N 1
ATOM 1368 C CA . GLU A 1 169 ? 17.751 -11.155 -39.763 1.00 62.56 169 GLU A CA 1
ATOM 1369 C C . GLU A 1 169 ? 18.642 -10.975 -38.520 1.00 62.56 169 GLU A C 1
ATOM 1371 O O . GLU A 1 169 ? 19.755 -10.456 -38.597 1.00 62.56 169 GLU A O 1
ATOM 1376 N N . TYR A 1 170 ? 18.136 -11.370 -37.348 1.00 62.19 170 TYR A N 1
ATOM 1377 C CA . TYR A 1 170 ? 18.771 -11.093 -36.055 1.00 62.19 170 TYR A CA 1
ATOM 1378 C C . TYR A 1 170 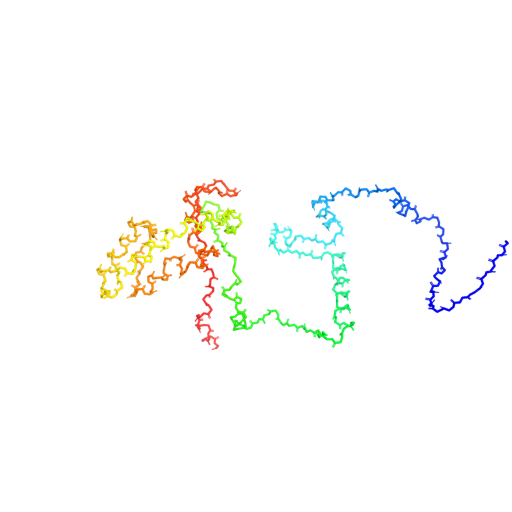? 19.879 -12.098 -35.706 1.00 62.19 170 TYR A C 1
ATOM 1380 O O . TYR A 1 170 ? 19.683 -13.038 -34.931 1.00 62.19 170 TYR A O 1
ATOM 1388 N N . THR A 1 171 ? 21.072 -11.874 -36.252 1.00 68.56 171 THR A N 1
ATOM 1389 C CA . THR A 1 171 ? 22.310 -12.580 -35.874 1.00 68.56 171 THR A CA 1
ATOM 1390 C C . THR A 1 171 ? 22.942 -12.008 -34.585 1.00 68.56 171 THR A C 1
ATOM 1392 O O . THR A 1 171 ? 22.620 -10.887 -34.183 1.00 68.56 171 THR A O 1
ATOM 1395 N N . PRO A 1 172 ? 23.861 -12.722 -33.904 1.00 65.69 172 PRO A N 1
ATOM 1396 C CA . PRO A 1 172 ? 24.586 -12.198 -32.737 1.00 65.69 172 PRO A CA 1
ATOM 1397 C C . PRO A 1 172 ? 25.282 -10.844 -32.970 1.00 65.69 172 PRO A C 1
ATOM 1399 O O . PRO A 1 172 ? 25.349 -10.015 -32.065 1.00 65.69 172 PRO A O 1
ATOM 1402 N N . GLU A 1 173 ? 25.759 -10.595 -34.187 1.00 68.19 173 GLU A N 1
ATOM 1403 C CA . GLU A 1 173 ? 26.459 -9.370 -34.580 1.00 68.19 173 GLU A CA 1
ATOM 1404 C C . GLU A 1 173 ? 25.494 -8.184 -34.694 1.00 68.19 173 GLU A C 1
ATOM 1406 O O . GLU A 1 173 ? 25.766 -7.109 -34.162 1.00 68.19 173 GLU A O 1
ATOM 1411 N N . THR A 1 174 ? 24.330 -8.391 -35.316 1.00 67.19 174 THR A N 1
ATOM 1412 C CA . THR A 1 174 ? 23.288 -7.355 -35.441 1.00 67.19 174 THR A CA 1
ATOM 1413 C C . THR A 1 174 ? 22.626 -7.039 -34.097 1.00 67.19 174 THR A C 1
ATOM 1415 O O . THR A 1 174 ? 22.311 -5.880 -33.822 1.00 67.19 174 THR A O 1
ATOM 1418 N N . LYS A 1 175 ? 22.491 -8.034 -33.204 1.00 62.62 175 LYS A N 1
ATOM 1419 C CA . LYS A 1 175 ? 22.082 -7.821 -31.801 1.00 62.62 175 LYS A CA 1
ATOM 1420 C C . LYS A 1 175 ? 23.040 -6.880 -31.087 1.00 62.62 175 LYS A C 1
ATOM 1422 O O . LYS A 1 175 ? 22.598 -5.985 -30.366 1.00 62.62 175 LYS A O 1
ATOM 1427 N N . LYS A 1 176 ? 24.341 -7.094 -31.296 1.00 68.38 176 LYS A N 1
ATOM 1428 C CA . LYS A 1 176 ? 25.369 -6.276 -30.675 1.00 68.38 176 LYS A CA 1
ATOM 1429 C C . LYS A 1 176 ? 25.356 -4.844 -31.179 1.00 68.38 176 LYS A C 1
ATOM 1431 O O . LYS A 1 176 ? 25.368 -3.917 -30.380 1.00 68.38 176 LYS A O 1
ATOM 1436 N N . GLU A 1 177 ? 25.225 -4.672 -32.486 1.00 71.62 177 GLU A N 1
ATOM 1437 C CA . GLU A 1 177 ? 25.118 -3.353 -33.101 1.00 71.62 177 GLU A CA 1
ATOM 1438 C C . GLU A 1 177 ? 23.895 -2.565 -32.597 1.00 71.62 177 GLU A C 1
ATOM 1440 O O . GLU A 1 177 ? 24.011 -1.387 -32.262 1.00 71.62 177 GLU A O 1
ATOM 1445 N N . LEU A 1 178 ? 22.725 -3.208 -32.500 1.00 68.88 178 LEU A N 1
ATOM 1446 C CA . LEU A 1 178 ? 21.520 -2.574 -31.957 1.00 68.88 178 LEU A CA 1
ATOM 1447 C C . LEU A 1 178 ? 21.709 -2.172 -30.489 1.00 68.88 178 LEU A C 1
ATOM 1449 O O . LEU A 1 178 ? 21.281 -1.090 -30.087 1.00 68.88 178 LEU A O 1
ATOM 1453 N N . TYR A 1 179 ? 22.347 -3.031 -29.693 1.00 63.25 179 TYR A N 1
ATOM 1454 C CA . TYR A 1 179 ? 22.625 -2.749 -28.289 1.00 63.25 179 TYR A CA 1
ATOM 1455 C C . TYR A 1 179 ? 23.567 -1.558 -28.117 1.00 63.25 179 TYR A C 1
ATOM 1457 O O . TYR A 1 179 ? 23.253 -0.632 -27.372 1.00 63.25 179 TYR A O 1
ATOM 1465 N N . ASP A 1 180 ? 24.677 -1.550 -28.850 1.00 68.19 180 ASP A N 1
ATOM 1466 C CA . ASP A 1 180 ? 25.666 -0.479 -28.785 1.00 68.19 180 ASP A CA 1
ATOM 1467 C C . ASP A 1 180 ? 25.020 0.864 -29.189 1.00 68.19 180 ASP A C 1
ATOM 1469 O O . ASP A 1 180 ? 25.184 1.858 -28.485 1.00 68.19 180 ASP A O 1
ATOM 1473 N N . LYS A 1 181 ? 24.154 0.882 -30.216 1.00 70.44 181 LYS A N 1
ATOM 1474 C CA . LYS A 1 181 ? 23.373 2.077 -30.602 1.00 70.44 181 LYS A CA 1
ATOM 1475 C C . LYS A 1 181 ? 22.357 2.522 -29.549 1.00 70.44 181 LYS A C 1
ATOM 1477 O O . LYS A 1 181 ? 22.118 3.718 -29.392 1.00 70.44 181 LYS A O 1
ATOM 1482 N N . LEU A 1 182 ? 21.731 1.588 -28.833 1.00 65.44 182 LEU A N 1
ATOM 1483 C CA . LEU A 1 182 ? 20.822 1.909 -27.728 1.00 65.44 182 LEU A CA 1
ATOM 1484 C C . LEU A 1 182 ? 21.575 2.521 -26.537 1.00 65.44 182 LEU A C 1
ATOM 1486 O O . LEU A 1 182 ? 21.057 3.441 -25.904 1.00 65.44 182 LEU A O 1
ATOM 1490 N N . VAL A 1 183 ? 22.790 2.045 -26.254 1.00 61.91 183 VAL A N 1
ATOM 1491 C CA . VAL A 1 183 ? 23.676 2.613 -25.227 1.00 61.91 183 VAL A CA 1
ATOM 1492 C C . VAL A 1 183 ? 24.178 3.997 -25.649 1.00 61.91 183 VAL A C 1
ATOM 1494 O O . VAL A 1 183 ? 24.079 4.934 -24.864 1.00 61.91 183 VAL A O 1
ATOM 1497 N N . GLU A 1 184 ? 24.638 4.164 -26.893 1.00 66.81 184 GLU A N 1
ATOM 1498 C CA . GLU A 1 184 ? 25.075 5.461 -27.441 1.00 66.81 184 GLU A CA 1
ATOM 1499 C C . GLU A 1 184 ? 23.962 6.516 -27.442 1.00 66.81 184 GLU A C 1
ATOM 1501 O O . GLU A 1 184 ? 24.220 7.705 -27.258 1.00 66.81 184 GLU A O 1
ATOM 1506 N N . ALA A 1 185 ? 22.712 6.096 -27.637 1.00 62.34 185 ALA A N 1
ATOM 1507 C CA . ALA A 1 185 ? 21.555 6.982 -27.613 1.00 62.34 185 ALA A CA 1
ATOM 1508 C C . ALA A 1 185 ? 21.069 7.337 -26.190 1.00 62.34 185 ALA A C 1
ATOM 1510 O O . ALA A 1 185 ? 20.014 7.967 -26.059 1.00 62.34 185 ALA A O 1
ATOM 1511 N N . ASP A 1 186 ? 21.796 6.927 -25.139 1.00 56.53 186 ASP A N 1
ATOM 1512 C CA . ASP A 1 186 ? 21.396 7.014 -23.725 1.00 56.53 186 ASP A CA 1
ATOM 1513 C C . ASP A 1 186 ? 20.023 6.364 -23.450 1.00 56.53 186 ASP A C 1
ATOM 1515 O O . ASP A 1 186 ? 19.303 6.737 -22.520 1.00 56.53 186 ASP A O 1
ATOM 1519 N N . LEU A 1 187 ? 19.624 5.386 -24.274 1.00 54.47 187 LEU A N 1
ATOM 1520 C CA . LEU A 1 187 ? 18.345 4.680 -24.145 1.00 54.47 187 LEU A CA 1
ATOM 1521 C C . LEU A 1 187 ? 18.436 3.475 -23.198 1.00 54.47 187 LEU A C 1
ATOM 1523 O O . LEU A 1 187 ? 17.411 2.907 -22.817 1.00 54.47 187 LEU A O 1
ATOM 1527 N N . VAL A 1 188 ? 19.651 3.088 -22.803 1.00 50.31 188 VAL A N 1
ATOM 1528 C CA . VAL A 1 188 ? 19.946 1.969 -21.906 1.00 50.31 188 VAL A CA 1
ATOM 1529 C C . VAL A 1 188 ? 21.123 2.334 -20.994 1.00 50.31 188 VAL A C 1
ATOM 1531 O O . VAL A 1 188 ? 22.056 3.008 -21.418 1.00 50.31 188 VAL A O 1
ATOM 1534 N N . ALA A 1 189 ? 21.107 1.887 -19.733 1.00 44.88 189 ALA A N 1
ATOM 1535 C CA . ALA A 1 189 ? 22.230 2.086 -18.817 1.00 44.88 189 ALA A CA 1
ATOM 1536 C C . ALA A 1 189 ? 23.460 1.264 -19.255 1.00 44.88 189 ALA A C 1
ATOM 1538 O O . ALA A 1 189 ? 23.412 0.034 -19.274 1.00 44.88 189 ALA A O 1
ATOM 1539 N N . GLY A 1 190 ? 24.573 1.946 -19.542 1.00 38.34 190 GLY A N 1
ATOM 1540 C CA . GLY A 1 190 ? 25.818 1.366 -20.076 1.00 38.34 190 GLY A CA 1
ATOM 1541 C C . GLY A 1 190 ? 26.581 0.389 -19.166 1.00 38.34 190 GLY A C 1
ATOM 1542 O O . GLY A 1 190 ? 27.667 -0.046 -19.531 1.00 38.34 190 GLY A O 1
ATOM 1543 N N . GLU A 1 191 ? 26.039 0.026 -18.000 1.00 37.19 191 GLU A N 1
ATOM 1544 C CA . GLU A 1 191 ? 26.658 -0.913 -17.046 1.00 37.19 191 GLU A CA 1
ATOM 1545 C C . GLU A 1 191 ? 25.954 -2.282 -16.978 1.00 37.19 191 GLU A C 1
ATOM 1547 O O . GLU A 1 191 ? 26.359 -3.151 -16.204 1.00 37.19 191 GLU A O 1
ATOM 1552 N N . ALA A 1 192 ? 24.905 -2.515 -17.775 1.00 38.47 192 ALA A N 1
ATOM 1553 C CA . ALA A 1 192 ? 24.288 -3.834 -17.856 1.00 38.47 192 ALA A CA 1
ATOM 1554 C C . ALA A 1 192 ? 25.188 -4.774 -18.675 1.00 38.47 192 ALA A C 1
ATOM 1556 O O . ALA A 1 192 ? 25.396 -4.578 -19.874 1.00 38.47 192 ALA A O 1
ATOM 1557 N N . THR A 1 193 ? 25.731 -5.801 -18.017 1.00 38.31 193 THR A N 1
ATOM 1558 C CA . THR A 1 193 ? 26.345 -6.956 -18.683 1.00 38.31 193 THR A CA 1
ATOM 1559 C C . THR A 1 193 ? 25.410 -7.466 -19.776 1.00 38.31 193 THR A C 1
ATOM 1561 O O . THR A 1 193 ? 24.205 -7.548 -19.537 1.00 38.31 193 THR A O 1
ATOM 1564 N N . TYR A 1 194 ? 25.966 -7.770 -20.961 1.00 39.53 194 TYR A N 1
ATOM 1565 C CA . TYR A 1 194 ? 25.239 -8.342 -22.101 1.00 39.53 194 TYR A CA 1
ATOM 1566 C C . TYR A 1 194 ? 24.265 -9.393 -21.590 1.00 39.53 194 TYR A C 1
ATOM 1568 O O . TYR A 1 194 ? 24.709 -10.451 -21.128 1.00 39.53 194 TYR A O 1
ATOM 1576 N N . PRO A 1 195 ? 22.959 -9.125 -21.601 1.00 40.25 195 PRO A N 1
ATOM 1577 C CA . PRO A 1 195 ? 22.057 -10.126 -21.114 1.00 40.25 195 PRO A CA 1
ATOM 1578 C C . PRO A 1 195 ? 21.938 -11.166 -22.229 1.00 40.25 195 PRO A C 1
ATOM 1580 O O . PRO A 1 195 ? 21.710 -10.832 -23.393 1.00 40.25 195 PRO A O 1
ATOM 1583 N N . ALA A 1 196 ? 22.220 -12.422 -21.889 1.00 38.78 196 ALA A N 1
ATOM 1584 C CA . ALA A 1 196 ? 22.181 -13.543 -22.816 1.00 38.78 196 ALA A CA 1
ATOM 1585 C C . ALA A 1 196 ? 20.725 -13.799 -23.240 1.00 38.78 196 ALA A C 1
ATOM 1587 O O . ALA A 1 196 ? 20.047 -14.630 -22.645 1.00 38.78 196 ALA A O 1
ATOM 1588 N N . HIS A 1 197 ? 20.230 -13.034 -24.217 1.00 45.19 197 HIS A N 1
ATOM 1589 C CA . HIS A 1 197 ? 18.862 -13.140 -24.722 1.00 45.19 197 HIS A CA 1
ATOM 1590 C C . HIS A 1 197 ? 18.833 -13.486 -26.204 1.00 45.19 197 HIS A C 1
ATOM 1592 O O . HIS A 1 197 ? 19.493 -12.878 -27.056 1.00 45.19 197 HIS A O 1
ATOM 1598 N N . ASP A 1 198 ? 18.023 -14.488 -26.514 1.00 44.94 198 ASP A N 1
ATOM 1599 C CA . ASP A 1 198 ? 18.048 -15.180 -27.792 1.00 44.94 198 ASP A CA 1
ATOM 1600 C C . ASP A 1 198 ? 17.171 -14.505 -28.858 1.00 44.94 198 ASP A C 1
ATOM 1602 O O . ASP A 1 198 ? 17.403 -14.732 -30.045 1.00 44.94 198 ASP A O 1
ATOM 1606 N N . THR A 1 199 ? 16.259 -13.591 -28.495 1.00 51.41 199 THR A N 1
ATOM 1607 C CA . THR A 1 199 ? 15.314 -12.960 -29.445 1.00 51.41 199 THR A CA 1
ATOM 1608 C C . THR A 1 199 ? 15.064 -11.457 -29.220 1.00 51.41 199 THR A C 1
ATOM 1610 O O . THR A 1 199 ? 15.220 -10.927 -28.120 1.00 51.41 199 THR A O 1
ATOM 1613 N N . VAL A 1 200 ? 14.619 -10.761 -30.275 1.00 44.69 200 VAL A N 1
ATOM 1614 C CA . VAL A 1 200 ? 14.212 -9.333 -30.277 1.00 44.69 200 VAL A CA 1
ATOM 1615 C C . VAL A 1 200 ? 13.102 -9.049 -29.272 1.00 44.69 200 VAL A C 1
ATOM 1617 O O . VAL A 1 200 ? 13.101 -8.015 -28.608 1.00 44.69 200 VAL A O 1
ATOM 1620 N N . ASP A 1 201 ? 12.165 -9.984 -29.130 1.00 46.00 201 ASP A N 1
ATOM 1621 C CA . ASP A 1 201 ? 11.038 -9.843 -28.213 1.00 46.00 201 ASP A CA 1
ATOM 1622 C C . ASP A 1 201 ? 11.470 -9.959 -26.746 1.00 46.00 201 ASP A C 1
ATOM 1624 O O . ASP A 1 201 ? 10.853 -9.355 -25.873 1.00 46.00 201 ASP A O 1
ATOM 1628 N N . GLN A 1 202 ? 12.581 -10.642 -26.457 1.00 49.00 202 GLN A N 1
ATOM 1629 C CA . GLN A 1 202 ? 13.195 -10.637 -25.126 1.00 49.00 202 GLN A CA 1
ATOM 1630 C C . GLN A 1 202 ? 13.956 -9.331 -24.849 1.00 49.00 202 GLN A C 1
ATOM 1632 O O . GLN A 1 202 ? 13.882 -8.820 -23.733 1.00 49.00 202 GLN A O 1
ATOM 1637 N N . LEU A 1 203 ? 14.597 -8.724 -25.857 1.00 48.91 203 LEU A N 1
ATOM 1638 C CA . LEU A 1 203 ? 15.213 -7.392 -25.731 1.00 48.91 203 LEU A CA 1
ATOM 1639 C C . LEU A 1 203 ? 14.175 -6.290 -25.467 1.00 48.91 203 LEU A C 1
ATOM 1641 O O . LEU A 1 203 ? 14.424 -5.406 -24.648 1.00 48.91 203 LEU A O 1
ATOM 1645 N N . LYS A 1 204 ? 12.984 -6.381 -26.077 1.00 46.44 204 LYS A N 1
ATOM 1646 C CA . LYS A 1 204 ? 11.839 -5.503 -25.762 1.00 46.44 204 LYS A CA 1
ATOM 1647 C C . LYS A 1 204 ? 11.407 -5.588 -24.289 1.00 46.44 204 LYS A C 1
ATOM 1649 O O . LYS A 1 204 ? 10.868 -4.618 -23.765 1.00 46.44 204 LYS A O 1
ATOM 1654 N N . ASN A 1 205 ? 11.659 -6.720 -23.628 1.00 43.44 205 ASN A N 1
ATOM 1655 C CA . ASN A 1 205 ? 11.212 -7.002 -22.263 1.00 43.44 205 ASN A CA 1
ATOM 1656 C C . ASN A 1 205 ? 12.270 -6.740 -21.174 1.00 43.44 205 ASN A C 1
ATOM 1658 O O . ASN A 1 205 ? 11.897 -6.649 -20.005 1.00 43.44 205 ASN A O 1
ATOM 1662 N N . TYR A 1 206 ? 13.561 -6.638 -21.523 1.00 41.47 206 TYR A N 1
ATOM 1663 C CA . TYR A 1 206 ? 14.658 -6.665 -20.542 1.00 41.47 206 TYR A CA 1
ATOM 1664 C C . TYR A 1 206 ? 15.140 -5.288 -20.059 1.00 41.47 206 TYR A C 1
ATOM 1666 O O . TYR A 1 206 ? 15.688 -5.179 -18.965 1.00 41.47 206 TYR A O 1
ATOM 1674 N N . TYR A 1 207 ? 14.899 -4.224 -20.828 1.00 46.12 207 TYR A N 1
ATOM 1675 C CA . TYR A 1 207 ? 15.132 -2.850 -20.376 1.00 46.12 207 TYR A CA 1
ATOM 1676 C C . TYR A 1 207 ? 13.810 -2.282 -19.878 1.00 46.12 207 TYR A C 1
ATOM 1678 O O . TYR A 1 207 ? 12.851 -2.191 -20.640 1.00 46.12 207 TYR A O 1
ATOM 1686 N N . VAL A 1 208 ? 13.745 -1.992 -18.578 1.00 49.25 208 VAL A N 1
ATOM 1687 C CA . VAL A 1 208 ? 12.546 -2.036 -17.724 1.00 49.25 208 VAL A CA 1
ATOM 1688 C C . VAL A 1 208 ? 11.549 -0.890 -17.964 1.00 49.25 208 VAL A C 1
ATOM 1690 O O . VAL A 1 208 ? 11.247 -0.079 -17.089 1.00 49.25 208 VAL A O 1
ATOM 1693 N N . LEU A 1 209 ? 11.011 -0.861 -19.178 1.00 51.84 209 LEU A N 1
ATOM 1694 C CA . LEU A 1 209 ? 9.823 -0.154 -19.631 1.00 51.84 209 LEU A CA 1
ATOM 1695 C C . LEU A 1 209 ? 9.156 -1.046 -20.687 1.00 51.84 209 LEU A C 1
ATOM 1697 O O . LEU A 1 209 ? 9.277 -0.791 -21.893 1.00 51.84 209 LEU A O 1
ATOM 1701 N N . GLN A 1 210 ? 8.483 -2.109 -20.224 1.00 49.28 210 GLN A N 1
ATOM 1702 C CA . GLN A 1 210 ? 7.769 -3.059 -21.091 1.00 49.28 210 GLN A CA 1
ATOM 1703 C C . GLN A 1 210 ? 6.691 -2.344 -21.930 1.00 49.28 210 GLN A C 1
ATOM 1705 O O . GLN A 1 210 ? 6.338 -2.794 -23.017 1.00 49.28 210 GLN A O 1
ATOM 1710 N N . SER A 1 211 ? 6.229 -1.168 -21.488 1.00 56.12 211 SER A N 1
ATOM 1711 C CA . SER A 1 211 ? 5.330 -0.294 -22.238 1.00 56.12 211 SER A CA 1
ATOM 1712 C C . SER A 1 211 ? 5.371 1.171 -21.765 1.00 56.12 211 SER A C 1
ATOM 1714 O O . SER A 1 211 ? 5.791 1.481 -20.648 1.00 56.12 211 SER A O 1
ATOM 1716 N N . GLN A 1 212 ? 4.847 2.095 -22.585 1.00 60.41 212 GLN A N 1
ATOM 1717 C CA . GLN A 1 212 ? 4.553 3.480 -22.169 1.00 60.41 212 GLN A CA 1
ATOM 1718 C C . GLN A 1 212 ? 3.638 3.518 -20.930 1.00 60.41 212 GLN A C 1
ATOM 1720 O O . GLN A 1 212 ? 3.734 4.422 -20.099 1.00 60.41 212 GLN A O 1
ATOM 1725 N N . LYS A 1 213 ? 2.774 2.507 -20.775 1.00 65.00 213 LYS A N 1
ATOM 1726 C CA . LYS A 1 213 ? 1.874 2.357 -19.629 1.00 65.00 213 LYS A CA 1
ATOM 1727 C C . LYS A 1 213 ? 2.640 2.149 -18.317 1.00 65.00 213 LYS A C 1
ATOM 1729 O O . LYS A 1 213 ? 2.228 2.706 -17.300 1.00 65.00 213 LYS A O 1
ATOM 1734 N N . ASP A 1 214 ? 3.759 1.430 -18.341 1.00 67.38 214 ASP A N 1
ATOM 1735 C CA . ASP A 1 214 ? 4.584 1.181 -17.150 1.00 67.38 214 ASP A CA 1
ATOM 1736 C C . ASP A 1 214 ? 5.295 2.448 -16.694 1.00 67.38 214 ASP A C 1
ATOM 1738 O O . ASP A 1 214 ? 5.244 2.793 -15.516 1.00 67.38 214 ASP A O 1
ATOM 1742 N N . ALA A 1 215 ? 5.841 3.210 -17.643 1.00 66.94 215 ALA A N 1
ATOM 1743 C CA . ALA A 1 215 ? 6.377 4.541 -17.385 1.00 66.94 215 ALA A CA 1
ATOM 1744 C C . ALA A 1 215 ? 5.331 5.450 -16.728 1.00 66.94 215 ALA A C 1
ATOM 1746 O O . ALA A 1 215 ? 5.579 6.002 -15.663 1.00 66.94 215 ALA A O 1
ATOM 1747 N N . VAL A 1 216 ? 4.128 5.559 -17.300 1.00 71.25 216 VAL A N 1
ATOM 1748 C CA . VAL A 1 216 ? 3.041 6.390 -16.739 1.00 71.25 216 VAL A CA 1
ATOM 1749 C C . VAL A 1 216 ? 2.581 5.909 -15.352 1.00 71.25 216 VAL A C 1
ATOM 1751 O O . VAL A 1 216 ? 2.043 6.703 -14.571 1.00 71.25 216 VAL A O 1
ATOM 1754 N N . SER A 1 217 ? 2.803 4.630 -15.048 1.00 75.19 217 SER A N 1
ATOM 1755 C CA . SER A 1 217 ? 2.495 3.994 -13.762 1.00 75.19 217 SER A CA 1
ATOM 1756 C C . SER A 1 217 ? 3.687 3.980 -12.797 1.00 75.19 217 SER A C 1
ATOM 1758 O O . SER A 1 217 ? 3.582 3.413 -11.714 1.00 75.19 217 SER A O 1
ATOM 1760 N N . TYR A 1 218 ? 4.804 4.621 -13.159 1.00 77.38 218 TYR A N 1
ATOM 1761 C CA . TYR A 1 218 ? 6.052 4.653 -12.393 1.00 77.38 218 TYR A CA 1
ATOM 1762 C C . TYR A 1 218 ? 6.636 3.266 -12.088 1.00 77.38 218 TYR A C 1
ATOM 1764 O O . TYR A 1 218 ? 7.274 3.065 -11.056 1.00 77.38 218 TYR A O 1
ATOM 1772 N N . LEU A 1 219 ? 6.418 2.293 -12.966 1.00 73.06 219 LEU A N 1
ATOM 1773 C CA . LEU A 1 219 ? 6.952 0.948 -12.816 1.00 73.06 219 LEU A CA 1
ATOM 1774 C C . LEU A 1 219 ? 8.298 0.838 -13.537 1.00 73.06 219 LEU A C 1
ATOM 1776 O O . LEU A 1 219 ? 8.490 1.395 -14.618 1.00 73.06 219 LEU A O 1
ATOM 1780 N N . GLY A 1 220 ? 9.218 0.088 -12.933 1.00 72.25 220 GLY A N 1
ATOM 1781 C CA . GLY A 1 220 ? 10.498 -0.249 -13.544 1.00 72.25 220 GLY A CA 1
ATOM 1782 C C . GLY A 1 220 ? 11.640 0.718 -13.243 1.00 72.25 220 GLY A C 1
ATOM 1783 O O . GLY A 1 220 ? 11.671 1.353 -12.190 1.00 72.25 220 GLY A O 1
ATOM 1784 N N . ASP A 1 221 ? 12.585 0.822 -14.179 1.00 71.19 221 ASP A N 1
ATOM 1785 C CA . ASP A 1 221 ? 13.866 1.516 -13.966 1.00 71.19 221 ASP A CA 1
ATOM 1786 C C . ASP A 1 221 ? 13.786 3.021 -14.206 1.00 71.19 221 ASP A C 1
ATOM 1788 O O . ASP A 1 221 ? 14.560 3.807 -13.648 1.00 71.19 221 ASP A O 1
ATOM 1792 N N . PHE A 1 222 ? 12.816 3.448 -15.013 1.00 75.44 222 PHE A N 1
ATOM 1793 C CA . PHE A 1 222 ? 12.719 4.834 -15.441 1.00 75.44 222 PHE A CA 1
ATOM 1794 C C . PHE A 1 222 ? 12.504 5.838 -14.299 1.00 75.44 222 PHE A C 1
ATOM 1796 O O . PHE A 1 222 ? 13.159 6.877 -14.318 1.00 75.44 222 PHE A O 1
ATOM 1803 N N . PRO A 1 223 ? 11.641 5.601 -13.288 1.00 82.62 223 PRO A N 1
ATOM 1804 C CA . PRO A 1 223 ? 11.510 6.520 -12.158 1.00 82.62 223 PRO A CA 1
ATOM 1805 C C . PRO A 1 223 ? 12.846 6.812 -11.467 1.00 82.62 223 PRO A C 1
ATOM 1807 O O . PRO A 1 223 ? 13.141 7.966 -11.164 1.00 82.62 223 PRO A O 1
ATOM 1810 N N . ALA A 1 224 ? 13.684 5.792 -11.262 1.00 81.38 224 ALA A N 1
ATOM 1811 C CA . ALA A 1 224 ? 15.001 5.970 -10.661 1.00 81.38 224 ALA A CA 1
ATOM 1812 C C . ALA A 1 224 ? 15.938 6.765 -11.586 1.00 81.38 224 ALA A C 1
ATOM 1814 O O . ALA A 1 224 ? 16.587 7.712 -11.137 1.00 81.38 224 ALA A O 1
ATOM 1815 N N . ALA A 1 225 ? 15.963 6.437 -12.883 1.00 77.06 225 ALA A N 1
ATOM 1816 C CA . ALA A 1 225 ? 16.749 7.164 -13.881 1.00 77.06 225 ALA A CA 1
ATOM 1817 C C . ALA A 1 225 ? 16.345 8.646 -13.968 1.00 77.06 225 ALA A C 1
ATOM 1819 O O . ALA A 1 225 ? 17.199 9.534 -13.931 1.00 77.06 225 ALA A O 1
ATOM 1820 N N . TYR A 1 226 ? 15.039 8.917 -13.999 1.00 81.75 226 TYR A N 1
ATOM 1821 C CA . TYR A 1 226 ? 14.474 10.259 -13.992 1.00 81.75 226 TYR A CA 1
ATOM 1822 C C . TYR A 1 226 ? 14.951 11.062 -12.782 1.00 81.75 226 TYR A C 1
ATOM 1824 O O . TYR A 1 226 ? 15.471 12.162 -12.944 1.00 81.75 226 TYR A O 1
ATOM 1832 N N . LEU A 1 227 ? 14.828 10.498 -11.578 1.00 86.12 227 LEU A N 1
ATOM 1833 C CA . LEU A 1 227 ? 15.213 11.181 -10.344 1.00 86.12 227 LEU A CA 1
ATOM 1834 C C . LEU A 1 227 ? 16.718 11.442 -10.251 1.00 86.12 227 LEU A C 1
ATOM 1836 O O . LEU A 1 227 ? 17.121 12.478 -9.718 1.00 86.12 227 LEU A O 1
ATOM 1840 N N . ASN A 1 228 ? 17.543 10.535 -10.779 1.00 82.12 228 ASN A N 1
ATOM 1841 C CA . ASN A 1 228 ? 18.985 10.745 -10.886 1.00 82.12 228 ASN A CA 1
ATOM 1842 C C . ASN A 1 228 ? 19.306 11.893 -11.857 1.00 82.12 228 ASN A C 1
ATOM 1844 O O . ASN A 1 228 ? 20.085 12.782 -11.514 1.00 82.12 228 ASN A O 1
ATOM 1848 N N . ASN A 1 229 ? 18.655 11.931 -13.024 1.00 80.69 229 ASN A N 1
ATOM 1849 C CA . ASN A 1 229 ? 18.858 12.977 -14.029 1.00 80.69 229 ASN A CA 1
ATOM 1850 C C . ASN A 1 229 ? 18.397 14.357 -13.525 1.00 80.69 229 ASN A C 1
ATOM 1852 O O . ASN A 1 229 ? 19.128 15.343 -13.607 1.00 80.69 229 ASN A O 1
ATOM 1856 N N . THR A 1 230 ? 17.226 14.431 -12.884 1.00 84.56 230 THR A N 1
ATOM 1857 C CA . THR A 1 230 ? 16.729 15.679 -12.281 1.00 84.56 230 THR A CA 1
ATOM 1858 C C . THR A 1 230 ? 17.433 16.051 -10.980 1.00 84.56 230 THR A C 1
ATOM 1860 O O . THR A 1 230 ? 17.068 17.044 -10.351 1.00 84.56 230 THR A O 1
ATOM 1863 N N . LYS A 1 231 ? 18.435 15.272 -10.556 1.00 87.44 231 LYS A N 1
ATOM 1864 C CA . LYS A 1 231 ? 19.191 15.480 -9.321 1.00 87.44 231 LYS A CA 1
ATOM 1865 C C . LYS A 1 231 ? 18.294 15.596 -8.080 1.00 87.44 231 LYS A C 1
ATOM 1867 O O . LYS A 1 231 ? 18.564 16.377 -7.164 1.00 87.44 231 LYS A O 1
ATOM 1872 N N . THR A 1 232 ? 17.209 14.821 -8.044 1.00 89.56 232 THR A N 1
ATOM 1873 C CA . THR A 1 232 ? 16.243 14.853 -6.944 1.00 89.56 232 THR A CA 1
ATOM 1874 C C . THR A 1 232 ? 16.857 14.247 -5.689 1.00 89.56 232 THR A C 1
ATOM 1876 O O . THR A 1 232 ? 17.346 13.118 -5.699 1.00 89.56 232 THR A O 1
ATOM 1879 N N . LYS A 1 233 ? 16.809 14.991 -4.583 1.00 93.25 233 LYS A N 1
ATOM 1880 C CA . LYS A 1 233 ? 17.375 14.562 -3.302 1.00 93.25 233 LYS A CA 1
ATOM 1881 C C . LYS A 1 233 ? 16.462 13.575 -2.582 1.00 93.25 233 LYS A C 1
ATOM 1883 O O . LYS A 1 233 ? 15.250 13.776 -2.505 1.00 93.25 233 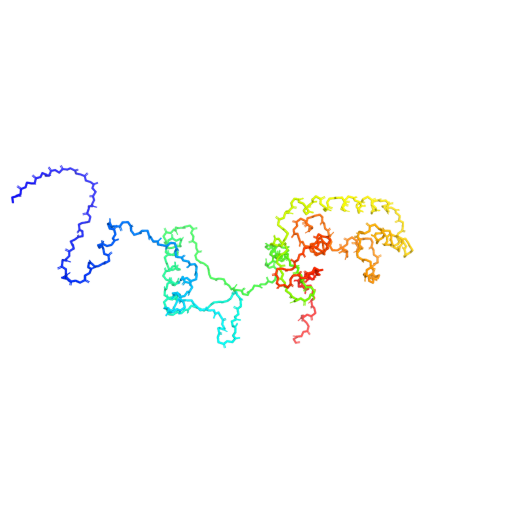LYS A O 1
ATOM 1888 N N . CYS A 1 234 ? 17.061 12.548 -1.991 1.00 91.44 234 CYS A N 1
ATOM 1889 C CA . CYS A 1 234 ? 16.385 11.632 -1.083 1.00 91.44 234 CYS A CA 1
ATOM 1890 C C . CYS A 1 234 ? 15.804 12.396 0.124 1.00 91.44 234 CYS A C 1
ATOM 1892 O O . CYS A 1 234 ? 16.557 13.105 0.795 1.00 91.44 234 CYS A O 1
ATOM 1894 N N . PRO A 1 235 ? 14.512 12.223 0.470 1.00 91.50 235 PRO A N 1
ATOM 1895 C CA . PRO A 1 235 ? 13.902 12.906 1.616 1.00 91.50 235 PRO A CA 1
ATOM 1896 C C . PRO A 1 235 ? 14.520 12.520 2.963 1.00 91.50 235 PRO A C 1
ATOM 1898 O O . PRO A 1 235 ? 14.387 13.259 3.932 1.00 91.50 235 PRO A O 1
ATOM 1901 N N . ARG A 1 236 ? 15.155 11.343 3.038 1.00 91.38 236 ARG A N 1
ATOM 1902 C CA . ARG A 1 236 ? 15.727 10.803 4.276 1.00 91.38 236 ARG A CA 1
ATOM 1903 C C . ARG A 1 236 ? 17.178 11.227 4.496 1.00 91.38 236 ARG A C 1
ATOM 1905 O O . ARG A 1 236 ? 17.515 11.606 5.608 1.00 91.38 236 ARG A O 1
ATOM 1912 N N . CYS A 1 237 ? 18.034 11.132 3.475 1.00 92.44 237 CYS A N 1
ATOM 1913 C CA . CYS A 1 237 ? 19.478 11.381 3.618 1.00 92.44 237 CYS A CA 1
ATOM 1914 C C . CYS A 1 237 ? 20.021 12.526 2.752 1.00 92.44 237 CYS A C 1
ATOM 1916 O O . CYS A 1 237 ? 21.183 12.885 2.890 1.00 92.44 237 CYS A O 1
ATOM 1918 N N . GLY A 1 238 ? 19.221 13.102 1.850 1.00 90.94 238 GLY A N 1
ATOM 1919 C CA . GLY A 1 238 ? 19.642 14.212 0.988 1.00 90.94 238 GLY A CA 1
ATOM 1920 C C . GLY A 1 238 ? 20.506 13.832 -0.223 1.00 90.94 238 GLY A C 1
ATOM 1921 O O . GLY A 1 238 ? 20.740 14.695 -1.069 1.00 90.94 238 GLY A O 1
ATOM 1922 N N . ASN A 1 239 ? 20.932 12.570 -0.343 1.00 90.62 239 ASN A N 1
ATOM 1923 C CA . ASN A 1 239 ? 21.740 12.079 -1.465 1.00 90.62 239 ASN A CA 1
ATOM 1924 C C . ASN A 1 239 ? 20.923 11.900 -2.754 1.00 90.62 239 ASN A C 1
ATOM 1926 O O . ASN A 1 239 ? 19.694 11.814 -2.724 1.00 90.62 239 ASN A O 1
ATOM 1930 N N . ILE A 1 240 ? 21.623 11.841 -3.888 1.00 86.06 240 ILE A N 1
ATOM 1931 C CA . ILE A 1 240 ? 21.054 11.749 -5.240 1.00 86.06 240 ILE A CA 1
ATOM 1932 C C . ILE A 1 240 ? 21.569 10.453 -5.871 1.00 86.06 240 ILE A C 1
ATOM 1934 O O . ILE A 1 240 ? 22.465 10.455 -6.709 1.00 86.06 240 ILE A O 1
ATOM 1938 N N . ALA A 1 241 ? 21.056 9.334 -5.373 1.00 86.38 241 ALA A N 1
ATOM 1939 C CA . ALA A 1 241 ? 21.409 8.011 -5.861 1.00 86.38 241 ALA A CA 1
ATOM 1940 C C . ALA A 1 241 ? 20.193 7.097 -5.715 1.00 86.38 241 ALA A C 1
ATOM 1942 O O . ALA A 1 241 ? 19.929 6.553 -4.640 1.00 86.38 241 ALA A O 1
ATOM 1943 N N . TRP A 1 242 ? 19.430 6.981 -6.796 1.00 84.31 242 TRP A N 1
ATOM 1944 C CA . TRP A 1 242 ? 18.208 6.193 -6.875 1.00 84.31 242 TRP A CA 1
ATOM 1945 C C . TRP A 1 242 ? 18.445 4.903 -7.655 1.00 84.31 242 TRP A C 1
ATOM 1947 O O . TRP A 1 242 ? 19.180 4.882 -8.646 1.00 84.31 242 TRP A O 1
ATOM 1957 N N . TYR A 1 243 ? 17.817 3.826 -7.198 1.00 81.06 243 TYR A N 1
ATOM 1958 C CA . TYR A 1 243 ? 17.830 2.510 -7.818 1.00 81.06 243 TYR A CA 1
ATOM 1959 C C . TYR A 1 243 ? 16.394 1.968 -7.892 1.00 81.06 243 TYR A C 1
ATOM 1961 O O . TYR A 1 243 ? 15.608 2.205 -6.966 1.00 81.06 243 TYR A O 1
ATOM 1969 N N . PRO A 1 244 ? 16.014 1.284 -8.979 1.00 76.38 244 PRO A N 1
ATOM 1970 C CA . PRO A 1 244 ? 14.727 0.607 -9.056 1.00 76.38 244 PRO A CA 1
ATOM 1971 C C . PRO A 1 244 ? 14.642 -0.521 -8.036 1.00 76.38 244 PRO A C 1
ATOM 1973 O O . PRO A 1 244 ? 15.587 -1.283 -7.853 1.00 76.38 244 PRO A O 1
ATOM 1976 N N . VAL A 1 245 ? 13.497 -0.669 -7.378 1.00 70.75 245 VAL A N 1
ATOM 1977 C CA . VAL A 1 245 ? 13.252 -1.894 -6.618 1.00 70.75 245 VAL A CA 1
ATOM 1978 C C . VAL A 1 245 ? 12.822 -2.940 -7.634 1.00 70.75 245 VAL A C 1
ATOM 1980 O O . VAL A 1 245 ? 11.789 -2.764 -8.276 1.00 70.75 245 VAL A O 1
ATOM 1983 N N . ALA A 1 246 ? 13.617 -4.003 -7.803 1.00 55.22 246 ALA A N 1
ATOM 1984 C CA . ALA A 1 246 ? 13.207 -5.147 -8.608 1.00 55.22 246 ALA A CA 1
ATOM 1985 C C . ALA A 1 246 ? 11.811 -5.563 -8.142 1.00 55.22 246 ALA A C 1
ATOM 1987 O O . ALA A 1 246 ? 11.609 -5.817 -6.948 1.00 55.22 246 ALA A O 1
ATOM 1988 N N . HIS A 1 247 ? 10.845 -5.550 -9.064 1.00 50.75 247 HIS A N 1
ATOM 1989 C CA . HIS A 1 247 ? 9.488 -5.973 -8.764 1.00 50.75 247 HIS A CA 1
ATOM 1990 C C . HIS A 1 247 ? 9.583 -7.345 -8.111 1.00 50.75 247 HIS A C 1
ATOM 1992 O O . HIS A 1 247 ? 10.032 -8.304 -8.734 1.00 50.75 247 HIS A O 1
ATOM 1998 N N . LEU A 1 248 ? 9.149 -7.451 -6.856 1.00 35.28 248 LEU A N 1
ATOM 1999 C CA . LEU A 1 248 ? 8.777 -8.725 -6.252 1.00 35.28 248 LEU A CA 1
ATOM 2000 C C . LEU A 1 248 ? 7.488 -9.203 -6.943 1.00 35.28 248 LEU A C 1
ATOM 2002 O O . LEU A 1 248 ? 6.465 -9.420 -6.299 1.00 35.28 248 LEU A O 1
ATOM 2006 N N . GLN A 1 249 ? 7.506 -9.329 -8.272 1.00 36.84 249 GLN A N 1
ATOM 2007 C CA . GLN A 1 249 ? 6.605 -10.225 -8.965 1.00 36.84 249 GLN A CA 1
ATOM 2008 C C . GLN A 1 249 ? 7.057 -11.605 -8.529 1.00 36.84 249 GLN A C 1
ATOM 2010 O O . GLN A 1 249 ? 8.030 -12.161 -9.027 1.00 36.84 249 GLN A O 1
ATOM 2015 N N . TYR A 1 250 ? 6.397 -12.091 -7.482 1.00 31.66 250 TYR A N 1
ATOM 2016 C CA . TYR A 1 250 ? 6.517 -13.459 -7.040 1.00 31.66 250 TYR A CA 1
ATOM 2017 C C . TYR A 1 250 ? 6.475 -14.369 -8.262 1.00 31.66 250 TYR A C 1
ATOM 2019 O O . TYR A 1 250 ? 5.549 -14.310 -9.074 1.00 31.66 250 TYR A O 1
ATOM 2027 N N . ASP A 1 251 ? 7.482 -15.223 -8.342 1.00 29.34 251 ASP A N 1
ATOM 2028 C CA . ASP A 1 251 ? 7.572 -16.377 -9.216 1.00 29.34 251 ASP A CA 1
ATOM 2029 C C . ASP A 1 251 ? 6.470 -17.381 -8.810 1.00 29.34 251 ASP A C 1
ATOM 2031 O O . ASP A 1 251 ? 6.710 -18.435 -8.229 1.00 29.34 251 ASP A O 1
ATOM 2035 N N . VAL A 1 252 ? 5.195 -17.033 -9.031 1.00 38.22 252 VAL A N 1
ATOM 2036 C CA . VAL A 1 252 ? 4.047 -17.926 -8.771 1.00 38.22 252 VAL A CA 1
ATOM 2037 C C . VAL A 1 252 ? 3.984 -19.042 -9.833 1.00 38.22 252 VAL A C 1
ATOM 2039 O O . VAL A 1 252 ? 3.091 -19.885 -9.798 1.00 38.22 252 VAL A O 1
ATOM 2042 N N . GLN A 1 253 ? 4.930 -19.072 -10.778 1.00 32.88 253 GLN A N 1
ATOM 2043 C CA . GLN A 1 253 ? 5.033 -20.097 -11.815 1.00 32.88 253 GLN A CA 1
ATOM 2044 C C . GLN A 1 253 ? 6.044 -21.210 -11.511 1.00 32.88 253 GLN A C 1
ATOM 2046 O O . GLN A 1 253 ? 6.084 -22.176 -12.272 1.00 32.88 253 GLN A O 1
ATOM 2051 N N . ASP A 1 254 ? 6.806 -21.160 -10.409 1.00 32.47 254 ASP A N 1
ATOM 2052 C CA . ASP A 1 254 ? 7.694 -22.281 -10.078 1.00 32.47 254 ASP A CA 1
ATOM 2053 C C . ASP A 1 254 ? 6.889 -23.453 -9.473 1.00 32.47 254 ASP A C 1
ATOM 2055 O O . ASP A 1 254 ? 6.732 -23.611 -8.259 1.00 32.47 254 ASP A O 1
ATOM 2059 N N . GLU A 1 255 ? 6.343 -24.305 -10.350 1.00 35.31 255 GLU A N 1
ATOM 2060 C CA . GLU A 1 255 ? 5.630 -25.549 -10.018 1.00 35.31 255 GLU A CA 1
ATOM 2061 C C . GLU A 1 255 ? 6.501 -26.586 -9.266 1.00 35.31 255 GLU A C 1
ATOM 2063 O O . GLU A 1 255 ? 6.013 -27.657 -8.888 1.00 35.31 255 GLU A O 1
ATOM 2068 N N . ARG A 1 256 ? 7.773 -26.280 -8.962 1.00 33.34 256 ARG A N 1
ATOM 2069 C CA . ARG A 1 256 ? 8.708 -27.167 -8.242 1.00 33.34 256 ARG A CA 1
ATOM 2070 C C . ARG A 1 256 ? 8.279 -27.564 -6.828 1.00 33.34 256 ARG A C 1
ATOM 2072 O O . ARG A 1 256 ? 8.796 -28.548 -6.299 1.00 33.34 256 ARG A O 1
ATOM 2079 N N . TRP A 1 257 ? 7.313 -26.882 -6.212 1.00 33.75 257 TRP A N 1
ATOM 2080 C CA . TRP A 1 257 ? 6.826 -27.240 -4.871 1.00 33.75 257 TRP A CA 1
ATOM 2081 C C . TRP A 1 257 ? 5.834 -28.417 -4.822 1.00 33.75 257 TRP A C 1
ATOM 2083 O O . TRP A 1 257 ? 5.493 -28.871 -3.730 1.00 33.75 257 TRP A O 1
ATOM 2093 N N . ARG A 1 258 ? 5.394 -28.976 -5.961 1.00 36.81 258 ARG A N 1
ATOM 2094 C CA . ARG A 1 258 ? 4.434 -30.103 -5.976 1.00 36.81 258 ARG A CA 1
ATOM 2095 C C . ARG A 1 258 ? 5.025 -31.493 -5.707 1.00 36.81 258 ARG A C 1
ATOM 2097 O O . ARG A 1 258 ? 4.251 -32.420 -5.489 1.00 36.81 258 ARG A O 1
ATOM 2104 N N . HIS A 1 259 ? 6.349 -31.654 -5.660 1.00 32.03 259 HIS A N 1
ATOM 2105 C CA . HIS A 1 259 ? 6.991 -32.979 -5.582 1.00 32.03 259 HIS A CA 1
ATOM 2106 C C . HIS A 1 259 ? 7.651 -33.334 -4.241 1.00 32.03 259 HIS A C 1
ATOM 2108 O O . HIS A 1 259 ? 8.497 -34.221 -4.190 1.00 32.03 259 HIS A O 1
ATOM 2114 N N . ARG A 1 260 ? 7.249 -32.706 -3.130 1.00 38.78 260 ARG A N 1
ATOM 2115 C CA . ARG A 1 260 ? 7.571 -33.219 -1.787 1.00 38.78 260 ARG A CA 1
ATOM 2116 C C . ARG A 1 260 ? 6.297 -33.594 -1.035 1.00 38.78 260 ARG A C 1
ATOM 2118 O O . ARG A 1 260 ? 5.766 -32.806 -0.258 1.00 38.78 260 ARG A O 1
ATOM 2125 N N . LYS A 1 261 ? 5.816 -34.803 -1.311 1.00 36.75 261 LYS A N 1
ATOM 2126 C CA . LYS A 1 261 ? 5.003 -35.617 -0.407 1.00 36.75 261 LYS A CA 1
ATOM 2127 C C . LYS A 1 261 ? 5.655 -36.983 -0.302 1.00 36.75 261 LYS A C 1
ATOM 2129 O O . LYS A 1 261 ? 6.166 -37.438 -1.348 1.00 36.75 261 LYS A O 1
#

Radius of gyration: 31.47 Å; chains: 1; bounding box: 84×65×83 Å

Organism: NCBI:txid2841263

pLDDT: mean 70.75, std 23.17, range [27.17, 98.56]

InterPro domains:
  IPR027031 Glycyl-tRNA synthetase/DNA polymerase subunit gamma-2 [PTHR10745] (40-146)
  IPR045864 Class II Aminoacyl-tRNA synthetase/Biotinyl protein ligase (BPL) and lipoyl protein ligase (LPL) [G3DSA:3.30.930.10] (40-167)
  IPR045864 Class II Aminoacyl-tRNA synthetase/Biotinyl protein ligase (BPL) and lipoyl protein ligase (LPL) [SSF55681] (42-150)